Protein AF-A0A416DCA9-F1 (afdb_monomer_lite)

Radius of gyration: 29.22 Å; chains: 1; bounding box: 72×42×78 Å

Foldseek 3Di:
DDPVPFPDDDVVQLETEAEAEPPQDPDPVRVVVVVVVCVVSVVVVHQYAYEYEDCPDPDQWDDDPRYIYGHDDPVCPSVLVSVQVVCVNVVHDDDPDDCVVCVVVVVVVVVVVLLCQFQCNVPVVQQVQADPPDPDHSSVHGQLFQDWHWGQDPPPRDIDIDGSNCCRVVVDDDCPVVQNWFAPCFFCCNPPVVQQVQADPVQDPPDHSRGHGPPPPDDGPSPDDPVPDDPDPDPDDPDDDPDDDDDDDDDDDDDDDD

Sequence (258 aa):
MKIENMDIFLPEHKLVLEHDGYYYHSSLAARERAERKDRALREAGYQVLRICDSRELAEPVVLQKTKILYRLDEQDRHLDQMIASVFCYLDLQPLDFHHRRDQYAINQMYFHERKKRTLAVEYPAIALEWSTRNADKPDTVFGGSPRKVWWHCPKCQQEYQATIANRTKRRSNCPFCANLQAYEKNCLAVLRPEIAAEWHSALNPPLTPYDVVPGSEKKYTGSVRKDMFGKQPSVPAPIPEKADAPSVIRELGRDAAW

Secondary structure (DSSP, 8-state):
--GGG-SEEEGGGTEEEEEE-TTTTSSHHHHHHHHHHHHHHHHTT-EEEEEEEESS-SSSEEEETTEEEEE--TT-TTHHHHHHHHHHHTTPPPP---HHHHHHHHHHHHHHHHHTTBHHHH-HHHHTTB-TTSSS-GGGSBTT---EEEEE-TTT--EEEEEHHHHHTS-PPPTTTTTSS--TTTSHHHH-HHHHHT--TTTSTT--TTS--TT-S---TT---GGG-------PPPPPP-PPPP------------

pLDDT: mean 81.33, std 20.34, range [30.52, 98.44]

Structure (mmCIF, N/CA/C/O backbone):
data_AF-A0A416DCA9-F1
#
_entry.id   AF-A0A416DCA9-F1
#
loop_
_atom_site.group_PDB
_atom_site.id
_atom_site.type_symbol
_atom_site.label_atom_id
_atom_site.label_alt_id
_atom_site.label_comp_id
_atom_site.label_asym_id
_atom_site.label_entity_id
_atom_site.label_seq_id
_atom_site.pdbx_PDB_ins_code
_atom_site.Cartn_x
_atom_site.Cartn_y
_atom_site.Cartn_z
_atom_site.occupancy
_atom_site.B_iso_or_equiv
_atom_site.auth_seq_id
_atom_site.auth_comp_id
_atom_site.auth_asym_id
_atom_site.auth_atom_id
_atom_site.pdbx_PDB_model_num
ATOM 1 N N . MET A 1 1 ? -17.628 14.284 1.846 1.00 49.94 1 MET A N 1
ATOM 2 C CA . MET A 1 1 ? -16.569 13.642 2.657 1.00 49.94 1 MET A CA 1
ATOM 3 C C . MET A 1 1 ? -16.467 12.183 2.227 1.00 49.94 1 MET A C 1
ATOM 5 O O . MET A 1 1 ? -17.514 11.590 2.007 1.00 49.94 1 MET A O 1
ATOM 9 N N . LYS A 1 2 ? -15.273 11.612 2.022 1.00 51.34 2 LYS A N 1
ATOM 10 C CA . LYS A 1 2 ? -15.163 10.171 1.726 1.00 51.34 2 LYS A CA 1
ATOM 11 C C . LYS A 1 2 ? -15.262 9.387 3.038 1.00 51.34 2 LYS A C 1
ATOM 13 O O . LYS A 1 2 ? -14.570 9.741 3.987 1.00 51.34 2 LYS A O 1
ATOM 18 N N . ILE A 1 3 ? -16.095 8.345 3.068 1.00 57.28 3 ILE A N 1
ATOM 19 C CA . ILE A 1 3 ? -16.288 7.432 4.217 1.00 57.28 3 ILE A CA 1
ATOM 20 C C . ILE A 1 3 ? -14.963 6.747 4.617 1.00 57.28 3 ILE A C 1
ATOM 22 O O . ILE A 1 3 ? -14.765 6.387 5.768 1.00 57.28 3 ILE A O 1
ATOM 26 N N . GLU A 1 4 ? -14.013 6.661 3.682 1.00 53.03 4 GLU A N 1
ATOM 27 C CA . GLU A 1 4 ? -12.739 5.926 3.768 1.00 53.03 4 GLU A CA 1
ATOM 28 C C . GLU A 1 4 ? -11.764 6.358 4.885 1.00 53.03 4 GLU A C 1
ATOM 30 O O . GLU A 1 4 ? -10.742 5.702 5.055 1.00 53.03 4 GLU A O 1
ATOM 35 N N . ASN A 1 5 ? -12.043 7.433 5.631 1.00 66.75 5 ASN A N 1
ATOM 36 C CA . ASN A 1 5 ? -11.143 7.967 6.663 1.00 66.75 5 ASN A CA 1
ATOM 37 C C . ASN A 1 5 ? -11.721 7.919 8.089 1.00 66.75 5 ASN A C 1
ATOM 39 O O . ASN A 1 5 ? -11.167 8.593 8.952 1.00 66.75 5 ASN A O 1
ATOM 43 N N . MET A 1 6 ? -12.831 7.221 8.335 1.00 81.50 6 MET A N 1
ATOM 44 C CA . MET A 1 6 ? -13.398 7.014 9.678 1.00 81.50 6 MET A CA 1
ATOM 45 C C . MET A 1 6 ? -12.912 5.678 10.250 1.00 81.50 6 MET A C 1
ATOM 47 O O . MET A 1 6 ? -12.849 4.711 9.491 1.00 81.50 6 MET A O 1
ATOM 51 N N . ASP A 1 7 ? -12.624 5.601 11.553 1.00 86.44 7 ASP A N 1
ATOM 52 C CA . ASP A 1 7 ? -12.198 4.327 12.156 1.00 86.44 7 ASP A CA 1
ATOM 53 C C . ASP A 1 7 ? -13.366 3.340 12.236 1.00 86.44 7 ASP A C 1
ATOM 55 O O . ASP A 1 7 ? -13.266 2.215 11.747 1.00 86.44 7 ASP A O 1
ATOM 59 N N . ILE A 1 8 ? -14.503 3.774 12.789 1.00 89.75 8 ILE A N 1
ATOM 60 C CA . ILE A 1 8 ? -15.745 2.994 12.801 1.00 89.75 8 ILE A CA 1
ATOM 61 C C . ILE A 1 8 ? -16.911 3.914 12.442 1.00 89.75 8 ILE A C 1
ATOM 63 O O . ILE A 1 8 ? -17.126 4.949 13.074 1.00 89.75 8 ILE A O 1
ATOM 67 N N . PHE A 1 9 ? -17.690 3.523 11.432 1.00 91.31 9 PHE A N 1
ATOM 68 C CA . PHE A 1 9 ? -18.875 4.252 10.989 1.00 91.31 9 PHE A CA 1
ATOM 69 C C . PHE A 1 9 ? -20.138 3.429 11.225 1.00 91.31 9 PHE A C 1
ATOM 71 O O . PHE A 1 9 ? -20.279 2.338 10.676 1.00 91.31 9 PHE A O 1
ATOM 78 N N . LEU A 1 10 ? -21.062 3.980 12.010 1.00 89.06 10 LEU A N 1
ATOM 79 C CA . LEU A 1 10 ? -22.352 3.383 12.336 1.00 89.06 10 LEU A CA 1
ATOM 80 C C . LEU A 1 10 ? -23.470 4.245 11.719 1.00 89.06 10 LEU A C 1
ATOM 82 O O . LEU A 1 10 ? -23.972 5.169 12.371 1.00 89.06 10 LEU A O 1
ATOM 86 N N . PRO A 1 11 ? -23.847 3.997 10.448 1.00 88.25 11 PRO A N 1
ATOM 87 C CA . PRO A 1 11 ? -24.783 4.853 9.718 1.00 88.25 11 PRO A CA 1
ATOM 88 C C . PRO A 1 11 ? -26.170 4.914 10.364 1.00 88.25 11 PRO A C 1
ATOM 90 O O . PRO A 1 11 ? -26.770 5.987 10.401 1.00 88.25 11 PRO A O 1
ATOM 93 N N . GLU A 1 12 ? -26.651 3.797 10.913 1.00 88.25 12 GLU A N 1
ATOM 94 C CA . GLU A 1 12 ? -27.971 3.680 11.551 1.00 88.25 12 GLU A CA 1
ATOM 95 C C . GLU A 1 12 ? -28.106 4.578 12.788 1.00 88.25 12 GLU A C 1
ATOM 97 O O . GLU A 1 12 ? -29.170 5.135 13.046 1.00 88.25 12 GLU A O 1
ATOM 102 N N . HIS A 1 13 ? -26.996 4.812 13.491 1.00 86.69 13 HIS A N 1
ATOM 103 C CA . HIS A 1 13 ? -26.933 5.680 14.668 1.00 86.69 13 HIS A CA 1
ATOM 104 C C . HIS A 1 13 ? -26.464 7.104 14.341 1.00 86.69 13 HIS A C 1
ATOM 106 O O . HIS A 1 13 ? -26.301 7.922 15.246 1.00 86.69 13 HIS A O 1
ATOM 112 N N . LYS A 1 14 ? -26.203 7.412 13.059 1.00 90.75 14 LYS A N 1
ATOM 113 C CA . LYS A 1 14 ? -25.505 8.634 12.623 1.00 90.75 14 LYS A CA 1
ATOM 114 C C . LYS A 1 14 ? -24.254 8.908 13.468 1.00 90.75 14 LYS A C 1
ATOM 116 O O . LYS A 1 14 ? -23.997 10.051 13.843 1.00 90.75 14 LYS A O 1
ATOM 121 N N . LEU A 1 15 ? -23.474 7.871 13.759 1.00 91.12 15 LEU A N 1
ATOM 122 C CA . LEU A 1 15 ? -22.333 7.957 14.661 1.00 91.12 15 LEU A CA 1
ATOM 123 C C . LEU A 1 15 ? -21.035 7.551 13.968 1.00 91.12 15 LEU A C 1
ATOM 125 O O . LEU A 1 15 ? -20.979 6.579 13.214 1.00 91.12 15 LEU A O 1
ATOM 129 N N . VAL A 1 16 ? -19.975 8.283 14.292 1.00 91.69 16 VAL A N 1
ATOM 130 C CA . VAL A 1 16 ? -18.592 7.918 13.999 1.00 91.69 16 VAL A CA 1
ATOM 131 C C . VAL A 1 16 ? -17.848 7.706 15.311 1.00 91.69 16 VAL A C 1
ATOM 133 O O . VAL A 1 16 ? -17.874 8.590 16.171 1.00 91.69 16 VAL A O 1
ATOM 136 N N . LEU A 1 17 ? -17.174 6.563 15.452 1.00 91.88 17 LEU A N 1
ATOM 137 C CA . LEU A 1 17 ? -16.159 6.381 16.486 1.00 91.88 17 LEU A CA 1
ATOM 138 C C . LEU A 1 17 ? -14.774 6.604 15.888 1.00 91.88 17 LEU A C 1
ATOM 140 O O . LEU A 1 17 ? -14.445 6.053 14.838 1.00 91.88 17 LEU A O 1
ATOM 144 N N . GLU A 1 18 ? -13.978 7.406 16.580 1.00 89.44 18 GLU A N 1
ATOM 145 C CA . GLU A 1 18 ? -12.581 7.688 16.255 1.00 89.44 18 GLU A CA 1
ATOM 146 C C . GLU A 1 18 ? -11.712 7.203 17.411 1.00 89.44 18 GLU A C 1
ATOM 148 O O . GLU A 1 18 ? -11.999 7.513 18.568 1.00 89.44 18 GLU A O 1
ATOM 153 N N . HIS A 1 19 ? -10.660 6.452 17.113 1.00 87.56 19 HIS A N 1
ATOM 154 C CA . HIS A 1 19 ? -9.690 5.994 18.093 1.00 87.56 19 HIS A CA 1
ATOM 155 C C . HIS A 1 19 ? -8.438 6.880 18.037 1.00 87.56 19 HIS A C 1
ATOM 157 O O . HIS A 1 19 ? -7.554 6.710 17.195 1.00 87.56 19 HIS A O 1
ATOM 163 N N . ASP A 1 20 ? -8.324 7.798 18.993 1.00 79.62 20 ASP A N 1
ATOM 164 C CA . ASP A 1 20 ? -7.177 8.690 19.135 1.00 79.62 20 ASP A CA 1
ATOM 165 C C . ASP A 1 20 ? -6.148 8.080 20.088 1.00 79.62 20 ASP A C 1
ATOM 167 O O . ASP A 1 20 ? -6.316 8.107 21.308 1.00 79.62 20 ASP A O 1
ATOM 171 N N . GLY A 1 21 ? -5.058 7.543 19.542 1.00 67.31 21 GLY A N 1
ATOM 172 C CA . GLY A 1 21 ? -3.986 7.006 20.384 1.00 67.31 21 GLY A CA 1
ATOM 173 C C . GLY A 1 21 ? -3.204 8.089 21.148 1.00 67.31 21 GLY A C 1
ATOM 174 O O . GLY A 1 21 ? -3.129 9.225 20.685 1.00 67.31 21 GLY A O 1
ATOM 175 N N . TYR A 1 22 ? -2.524 7.726 22.240 1.00 53.41 22 TYR A N 1
ATOM 176 C CA . TYR A 1 22 ? -1.716 8.589 23.135 1.00 53.41 22 TYR A CA 1
ATOM 177 C C . TYR A 1 22 ? -0.818 9.599 22.406 1.00 53.41 22 TYR A C 1
ATOM 179 O O . TYR A 1 22 ? -0.575 10.714 22.860 1.00 53.41 22 TYR A O 1
ATOM 187 N N . TYR A 1 23 ? -0.283 9.183 21.257 1.00 51.69 23 TYR A N 1
ATOM 188 C CA . TYR A 1 23 ? 0.668 9.943 20.448 1.00 51.69 23 TYR A CA 1
ATOM 189 C C . TYR A 1 23 ? 0.011 10.931 19.472 1.00 51.69 23 TYR A C 1
ATOM 191 O O . TYR A 1 23 ? 0.713 11.652 18.752 1.00 51.69 23 TYR A O 1
ATOM 199 N N . TYR A 1 24 ? -1.319 10.981 19.405 1.00 53.44 24 TYR A N 1
ATOM 200 C CA . TYR A 1 24 ? -2.032 11.809 18.447 1.00 53.44 24 TYR A CA 1
ATOM 201 C C . TYR A 1 24 ? -2.202 13.237 18.967 1.00 53.44 24 TYR A C 1
ATOM 203 O O . TYR A 1 24 ? -2.705 13.477 20.057 1.00 53.44 24 TYR A O 1
ATOM 211 N N . HIS A 1 25 ? -1.793 14.188 18.118 1.00 57.06 25 HIS A N 1
ATOM 212 C CA . HIS A 1 25 ? -1.883 15.647 18.286 1.00 57.06 25 HIS A CA 1
ATOM 213 C C . HIS A 1 25 ? -0.720 16.377 18.968 1.00 57.06 25 HIS A C 1
ATOM 215 O O . HIS A 1 25 ? -0.894 17.502 19.435 1.00 57.06 25 HIS A O 1
ATOM 221 N N . SER A 1 26 ? 0.500 15.840 18.893 1.00 60.44 26 SER A N 1
ATOM 222 C CA . SER A 1 26 ? 1.699 16.594 19.299 1.00 60.44 26 SER A CA 1
ATOM 223 C C . SER A 1 26 ? 1.970 17.852 18.450 1.00 60.44 26 SER A C 1
ATOM 225 O O . SER A 1 26 ? 2.691 18.741 18.892 1.00 60.44 26 SER A O 1
ATOM 227 N N . SER A 1 27 ? 1.379 17.971 17.250 1.00 74.38 27 SER A N 1
ATOM 228 C CA . SER A 1 27 ? 1.542 19.132 16.360 1.00 74.38 27 SER A CA 1
ATOM 229 C C . SER A 1 27 ? 0.241 19.899 16.109 1.00 74.38 27 SER A C 1
ATOM 231 O O . SER A 1 27 ? -0.841 19.316 15.983 1.00 74.38 27 SER A O 1
ATOM 233 N N . LEU A 1 28 ? 0.366 21.221 15.944 1.00 75.12 28 LEU A N 1
ATOM 234 C CA . LEU A 1 28 ? -0.739 22.128 15.611 1.00 75.12 28 LEU A CA 1
ATOM 235 C C . LEU A 1 28 ? -1.482 21.681 14.337 1.00 75.12 28 LEU A C 1
ATOM 237 O O . LEU A 1 28 ? -2.702 21.550 14.337 1.00 75.12 28 LEU A O 1
ATOM 241 N N . ALA A 1 29 ? -0.745 21.310 13.286 1.00 79.81 29 ALA A N 1
ATOM 242 C CA . ALA A 1 29 ? -1.320 20.863 12.015 1.00 79.81 29 ALA A CA 1
ATOM 243 C C . ALA A 1 29 ? -2.116 19.544 12.116 1.00 79.81 29 ALA A C 1
ATOM 245 O O . ALA A 1 29 ? -2.999 19.277 11.294 1.00 79.81 29 ALA A O 1
ATOM 246 N N . ALA A 1 30 ? -1.794 18.676 13.082 1.00 73.81 30 ALA A N 1
ATOM 247 C CA . ALA A 1 30 ? -2.583 17.475 13.348 1.00 73.81 30 ALA A CA 1
ATOM 248 C C . ALA A 1 30 ? -3.892 17.822 14.073 1.00 73.81 30 ALA A C 1
ATOM 250 O O . ALA A 1 30 ? -4.931 17.257 13.734 1.00 73.81 30 ALA A O 1
ATOM 251 N N . ARG A 1 31 ? -3.850 18.769 15.023 1.00 72.00 31 ARG A N 1
ATOM 252 C CA . ARG A 1 31 ? -5.036 19.278 15.737 1.00 72.00 31 ARG A CA 1
ATOM 253 C C . ARG A 1 31 ? -6.017 19.945 14.780 1.00 72.00 31 ARG A C 1
ATOM 255 O O . ARG A 1 31 ? -7.175 19.551 14.724 1.00 72.00 31 ARG A O 1
ATOM 262 N N . GLU A 1 32 ? -5.529 20.844 13.930 1.00 80.38 32 GLU A N 1
ATOM 263 C CA . GLU A 1 32 ? -6.351 21.536 12.928 1.00 80.38 32 GLU A CA 1
ATOM 264 C C . GLU A 1 32 ? -7.010 20.575 11.927 1.00 80.38 32 GLU A C 1
ATOM 266 O O . GLU A 1 32 ? -8.118 20.820 11.444 1.00 80.38 32 GLU A O 1
ATOM 271 N N . ARG A 1 33 ? -6.341 19.469 11.570 1.00 79.25 33 ARG A N 1
ATOM 272 C CA . ARG A 1 33 ? -6.939 18.434 10.712 1.00 79.25 33 ARG A CA 1
ATOM 273 C C . ARG A 1 33 ? -8.057 17.677 11.421 1.00 79.25 33 ARG A C 1
ATOM 275 O O . ARG A 1 33 ? -9.099 17.475 10.801 1.00 79.25 33 ARG A O 1
ATOM 282 N N . ALA A 1 34 ? -7.859 17.283 12.678 1.00 76.50 34 ALA A N 1
ATOM 283 C CA . ALA A 1 34 ? -8.896 16.618 13.463 1.00 76.50 34 ALA A CA 1
ATOM 284 C C . ALA A 1 34 ? -10.105 17.530 13.697 1.00 76.50 34 ALA A C 1
ATOM 286 O O . ALA A 1 34 ? -11.233 17.109 13.469 1.00 76.50 34 ALA A O 1
ATOM 287 N N . GLU A 1 35 ? -9.886 18.805 14.024 1.00 79.62 35 GLU A N 1
ATOM 288 C CA . GLU A 1 35 ? -10.969 19.779 14.201 1.00 79.62 35 GLU A CA 1
ATOM 289 C C . GLU A 1 35 ? -11.765 20.015 12.913 1.00 79.62 35 GLU A C 1
ATOM 291 O O . GLU A 1 35 ? -12.996 20.076 12.943 1.00 79.62 35 GLU A O 1
ATOM 296 N N . ARG A 1 36 ? -11.088 20.116 11.759 1.00 84.25 36 ARG A N 1
ATOM 297 C CA . ARG A 1 36 ? -11.770 20.210 10.458 1.00 84.25 36 ARG A CA 1
ATOM 298 C C . ARG A 1 36 ? -12.583 18.958 10.145 1.00 84.25 36 ARG A C 1
ATOM 300 O O . ARG A 1 36 ? -13.684 19.080 9.614 1.00 84.25 36 ARG A O 1
ATOM 307 N N . LYS A 1 37 ? -12.058 17.775 10.475 1.00 83.38 37 LYS A N 1
ATOM 308 C CA . LYS A 1 37 ? -12.755 16.496 10.293 1.00 83.38 37 LYS A CA 1
ATOM 309 C C . LYS A 1 37 ? -14.003 16.421 11.179 1.00 83.38 37 LYS A C 1
ATOM 311 O O . LYS A 1 37 ? -15.083 16.157 10.661 1.00 83.38 37 LYS A O 1
ATOM 316 N N . ASP A 1 38 ? -13.882 16.752 12.463 1.00 82.69 38 ASP A N 1
ATOM 317 C CA . ASP A 1 38 ? -15.005 16.774 13.410 1.00 82.69 38 ASP A CA 1
ATOM 318 C C . ASP A 1 38 ? -16.090 17.757 12.988 1.00 82.69 38 ASP A C 1
ATOM 320 O O . ASP A 1 38 ? -17.279 17.454 13.072 1.00 82.69 38 ASP A O 1
ATOM 324 N N . ARG A 1 39 ? -15.690 18.939 12.512 1.00 85.75 39 ARG A N 1
ATOM 325 C CA . ARG A 1 39 ? -16.630 19.941 12.012 1.00 85.75 39 ARG A CA 1
ATOM 326 C C . ARG A 1 39 ? -17.406 19.422 10.806 1.00 85.75 39 ARG A C 1
ATOM 328 O O . ARG A 1 39 ? -18.629 19.464 10.829 1.00 85.75 39 ARG A O 1
ATOM 335 N N . ALA A 1 40 ? -16.710 18.875 9.810 1.00 87.88 40 ALA A N 1
ATOM 336 C CA . ALA A 1 40 ? -17.347 18.330 8.614 1.00 87.88 40 ALA A CA 1
ATOM 337 C C . ALA A 1 40 ? -18.310 17.173 8.939 1.00 87.88 40 ALA A C 1
ATOM 339 O O . ALA A 1 40 ? -19.365 17.056 8.320 1.00 87.88 40 ALA A O 1
ATOM 340 N N . LEU A 1 41 ? -17.970 16.338 9.926 1.00 88.31 41 LEU A N 1
ATOM 341 C CA . LEU A 1 41 ? -18.836 15.265 10.418 1.00 88.31 41 LEU A CA 1
ATOM 342 C C . LEU A 1 41 ? -20.115 15.808 11.059 1.00 88.31 41 LEU A C 1
ATOM 344 O O . LEU A 1 41 ? -21.211 15.371 10.711 1.00 88.31 41 LEU A O 1
ATOM 348 N N . ARG A 1 42 ? -19.982 16.797 11.947 1.00 87.75 42 ARG A N 1
ATOM 349 C CA . ARG A 1 42 ? -21.125 17.430 12.619 1.00 87.75 42 ARG A CA 1
ATOM 350 C C . ARG A 1 42 ? -22.021 18.188 11.643 1.00 87.75 42 ARG A C 1
ATOM 352 O O . ARG A 1 42 ? -23.237 18.074 11.737 1.00 87.75 42 ARG A O 1
ATOM 359 N N . GLU A 1 43 ? -21.440 18.910 10.685 1.00 90.50 43 GLU A N 1
ATOM 360 C CA . GLU A 1 43 ? -22.179 19.597 9.613 1.00 90.50 43 GLU A CA 1
ATOM 361 C C . GLU A 1 43 ? -22.946 18.612 8.721 1.00 90.50 43 GLU A C 1
ATOM 363 O O . GLU A 1 43 ? -24.046 18.915 8.266 1.00 90.50 43 GLU A O 1
ATOM 368 N N . ALA A 1 44 ? -22.412 17.404 8.525 1.00 89.44 44 ALA A N 1
ATOM 369 C CA . ALA A 1 44 ? -23.104 16.316 7.839 1.00 89.44 44 ALA A CA 1
ATOM 370 C C . ALA A 1 44 ? -24.138 15.581 8.723 1.00 89.44 44 ALA A C 1
ATOM 372 O O . ALA A 1 44 ? -24.753 14.614 8.273 1.00 89.44 44 ALA A O 1
ATOM 373 N N . GLY A 1 45 ? -24.360 16.039 9.960 1.00 91.12 45 GLY A N 1
ATOM 374 C CA . GLY A 1 45 ? -25.371 15.508 10.875 1.00 91.12 45 GLY A CA 1
ATOM 375 C C . GLY A 1 45 ? -24.934 14.281 11.676 1.00 91.12 45 GLY A C 1
ATOM 376 O O . GLY A 1 45 ? -25.797 13.593 12.223 1.00 91.12 45 GLY A O 1
ATOM 377 N N . TYR A 1 46 ? -23.629 13.997 11.743 1.00 91.44 46 TYR A N 1
ATOM 378 C CA . TYR A 1 46 ? -23.089 12.873 12.506 1.00 91.44 46 TYR A CA 1
ATOM 379 C C . TYR A 1 46 ? -22.632 13.287 13.908 1.00 91.44 46 TYR A C 1
ATOM 381 O O . TYR A 1 46 ? -22.020 14.340 14.113 1.00 91.44 46 TYR A O 1
ATOM 389 N N . GLN A 1 47 ? -22.878 12.408 14.874 1.00 90.19 47 GLN A N 1
ATOM 390 C CA . GLN A 1 47 ? -22.205 12.427 16.165 1.00 90.19 47 GLN A CA 1
ATOM 391 C C . GLN A 1 47 ? -20.790 11.860 16.013 1.00 90.19 47 GLN A C 1
ATOM 393 O O . GLN A 1 47 ? -20.544 10.987 15.180 1.00 90.19 47 GLN A O 1
ATOM 398 N N . VAL A 1 48 ? -19.858 12.361 16.824 1.00 89.50 48 VAL A N 1
ATOM 399 C CA . VAL A 1 48 ? -18.469 11.885 16.849 1.00 89.50 48 VAL A CA 1
ATOM 400 C C . VAL A 1 48 ? -18.106 11.546 18.285 1.00 89.50 48 VAL A C 1
ATOM 402 O O . VAL A 1 48 ? -18.082 12.442 19.135 1.00 89.50 48 VAL A O 1
ATOM 405 N N . LEU A 1 49 ? -17.832 10.269 18.541 1.00 90.94 49 LEU A N 1
ATOM 406 C CA . LEU A 1 49 ? -17.339 9.762 19.817 1.00 90.94 49 LEU A CA 1
ATOM 407 C C . LEU A 1 49 ? -15.853 9.437 19.679 1.00 90.94 49 LEU A C 1
ATOM 409 O O . LEU A 1 49 ? -15.470 8.608 18.858 1.00 90.94 49 LEU A O 1
ATOM 413 N N . ARG A 1 50 ? -15.010 10.094 20.476 1.00 90.00 50 ARG A N 1
ATOM 414 C CA . ARG A 1 50 ? -13.562 9.848 20.469 1.00 90.00 50 ARG A CA 1
ATOM 415 C C . ARG A 1 50 ? -13.175 8.907 21.604 1.00 90.00 50 ARG A C 1
ATOM 417 O O . ARG A 1 50 ? -13.465 9.196 22.760 1.00 90.00 50 ARG A O 1
ATOM 424 N N . ILE A 1 51 ? -12.519 7.803 21.285 1.00 92.31 51 ILE A N 1
ATOM 425 C CA . ILE A 1 51 ? -11.896 6.901 22.251 1.00 92.31 51 ILE A CA 1
ATOM 426 C C . ILE A 1 51 ? -10.444 7.347 22.367 1.00 92.31 51 ILE A C 1
ATOM 428 O O . ILE A 1 51 ? -9.694 7.239 21.402 1.00 92.31 51 ILE A O 1
ATOM 432 N N . CYS A 1 52 ? -10.067 7.899 23.516 1.00 89.62 52 CYS A N 1
ATOM 433 C CA . CYS A 1 52 ? -8.720 8.401 23.748 1.00 89.62 52 CYS A CA 1
ATOM 434 C C . CYS A 1 52 ? -8.041 7.559 24.819 1.00 89.62 52 CYS A C 1
ATOM 436 O O . CYS A 1 52 ? -8.582 7.377 25.912 1.00 89.62 52 CYS A O 1
ATOM 438 N N . ASP A 1 53 ? -6.839 7.088 24.528 1.00 88.62 53 ASP A N 1
ATOM 439 C CA . ASP A 1 53 ? -6.046 6.376 25.516 1.00 88.62 53 ASP A CA 1
ATOM 440 C C . ASP A 1 53 ? -5.152 7.340 26.331 1.00 88.62 53 ASP A C 1
ATOM 442 O O . ASP A 1 53 ? -4.790 8.436 25.890 1.00 88.62 53 ASP A O 1
ATOM 446 N N . SER A 1 54 ? -4.859 6.979 27.581 1.00 87.12 54 SER A N 1
ATOM 447 C CA . SER A 1 54 ? -3.949 7.726 28.454 1.00 87.12 54 SER A CA 1
ATOM 448 C C . SER A 1 54 ? -3.239 6.792 29.424 1.00 87.12 54 SER A C 1
ATOM 450 O O . SER A 1 54 ? -3.856 5.901 30.001 1.00 87.12 54 SER A O 1
ATOM 452 N N . ARG A 1 55 ? -1.942 7.016 29.658 1.00 87.62 55 ARG A N 1
ATOM 453 C CA . ARG A 1 55 ? -1.184 6.295 30.697 1.00 87.62 55 ARG A CA 1
ATOM 454 C C . ARG A 1 55 ? -1.355 6.893 32.095 1.00 87.62 55 ARG A C 1
ATOM 456 O O . ARG A 1 55 ? -1.019 6.246 33.079 1.00 87.62 55 ARG A O 1
ATOM 463 N N . GLU A 1 56 ? -1.872 8.116 32.183 1.00 87.56 56 GLU A N 1
ATOM 464 C CA . GLU A 1 56 ? -1.929 8.912 33.420 1.00 87.56 56 GLU A CA 1
ATOM 465 C C . GLU A 1 56 ? -3.323 8.917 34.065 1.00 87.56 56 GLU A C 1
ATOM 467 O O . GLU A 1 56 ? -3.549 9.580 35.077 1.00 87.56 56 GLU A O 1
ATOM 472 N N . LEU A 1 57 ? -4.286 8.200 33.482 1.00 89.75 57 LEU A N 1
ATOM 473 C CA . LEU A 1 57 ? -5.653 8.173 33.988 1.00 89.75 57 LEU A CA 1
ATOM 474 C C . LEU A 1 57 ? -5.710 7.444 35.344 1.00 89.75 57 LEU A C 1
ATOM 476 O O . LEU A 1 57 ? -5.198 6.333 35.484 1.00 89.75 57 LEU A O 1
ATOM 480 N N . ALA A 1 58 ? -6.333 8.060 36.350 1.00 90.88 58 ALA A N 1
ATOM 481 C CA . ALA A 1 58 ? -6.508 7.430 37.661 1.00 90.88 58 ALA A CA 1
ATOM 482 C C . ALA A 1 58 ? -7.522 6.276 37.591 1.00 90.88 58 ALA A C 1
ATOM 484 O O . ALA A 1 58 ? -7.232 5.150 38.005 1.00 90.88 58 ALA A O 1
ATOM 485 N N . GLU A 1 59 ? -8.683 6.557 36.999 1.00 93.38 59 GLU A N 1
ATOM 486 C CA . GLU A 1 59 ? -9.746 5.583 36.770 1.00 93.38 59 GLU A CA 1
ATOM 487 C C . GLU A 1 59 ? -9.465 4.723 35.527 1.00 93.38 59 GLU A C 1
ATOM 489 O O . GLU A 1 59 ? -8.832 5.199 34.583 1.00 93.38 59 GLU A O 1
ATOM 494 N N . PRO A 1 60 ? -9.953 3.469 35.470 1.00 92.94 60 PRO A N 1
ATOM 495 C CA . PRO A 1 60 ? -9.818 2.626 34.283 1.00 92.94 60 PRO A CA 1
ATOM 496 C C . PRO A 1 60 ? -10.435 3.247 33.027 1.00 92.94 60 PRO A C 1
ATOM 498 O O . PRO A 1 60 ? -9.848 3.166 31.949 1.00 92.94 60 PRO A O 1
ATOM 501 N N . VAL A 1 61 ? -11.615 3.861 33.169 1.00 95.06 61 VAL A N 1
ATOM 502 C CA . VAL A 1 61 ? -12.352 4.520 32.088 1.00 95.06 61 VAL A CA 1
ATOM 503 C C . VAL A 1 61 ? -13.085 5.742 32.642 1.00 95.06 61 VAL A C 1
ATOM 505 O O . VAL A 1 61 ? -13.707 5.667 33.699 1.00 95.06 61 VAL A O 1
ATOM 508 N N . VAL A 1 62 ? -13.044 6.860 31.918 1.00 94.00 62 VAL A N 1
ATOM 509 C CA . VAL A 1 62 ? -13.797 8.083 32.221 1.00 94.00 62 VAL A CA 1
ATOM 510 C C . VAL A 1 62 ? -14.653 8.456 31.016 1.00 94.00 62 VAL A C 1
ATOM 512 O O . VAL A 1 62 ? -14.139 8.749 29.933 1.00 94.00 62 VAL A O 1
ATOM 515 N N . LEU A 1 63 ? -15.970 8.480 31.218 1.00 92.75 63 LEU A N 1
ATOM 516 C CA . LEU A 1 63 ? -16.935 8.920 30.216 1.00 92.75 63 LEU A CA 1
ATOM 517 C C . LEU A 1 63 ? -17.077 10.444 30.235 1.00 92.75 63 LEU A C 1
ATOM 519 O O . LEU A 1 63 ? -17.367 11.059 31.260 1.00 92.75 63 LEU A O 1
ATOM 523 N N . GLN A 1 64 ? -16.919 11.055 29.069 1.00 89.69 64 GLN A N 1
ATOM 524 C CA . GLN A 1 64 ? -17.241 12.449 28.795 1.00 89.69 64 GLN A CA 1
ATOM 525 C C . GLN A 1 64 ? -18.250 12.502 27.647 1.00 89.69 64 GLN A C 1
ATOM 527 O O . GLN A 1 64 ? -18.332 11.593 26.826 1.00 89.69 64 GLN A O 1
ATOM 532 N N . LYS A 1 65 ? -18.988 13.611 27.531 1.00 87.25 65 LYS A N 1
ATOM 533 C CA . LYS A 1 65 ? -20.099 13.767 26.573 1.00 87.25 65 LYS A CA 1
ATOM 534 C C . LYS A 1 65 ? -19.803 13.259 25.151 1.00 87.25 65 LYS A C 1
ATOM 536 O O . LYS A 1 65 ? -20.667 12.653 24.529 1.00 87.25 65 LYS A O 1
ATOM 541 N N . THR A 1 66 ? -18.602 13.519 24.637 1.00 88.25 66 THR A N 1
ATOM 542 C CA . THR A 1 66 ? -18.166 13.095 23.293 1.00 88.25 66 THR A CA 1
ATOM 543 C C . THR A 1 66 ? -16.835 12.342 23.315 1.00 88.25 66 THR A C 1
ATOM 545 O O . THR A 1 66 ? -16.175 12.247 22.279 1.00 88.25 66 THR A O 1
ATOM 548 N N . LYS A 1 67 ? -16.383 11.883 24.490 1.00 91.06 67 LYS A N 1
ATOM 549 C CA . LYS A 1 67 ? -15.107 11.173 24.629 1.00 91.06 67 LYS A CA 1
ATOM 550 C C . LYS A 1 67 ? -15.201 10.032 25.631 1.00 91.06 67 LYS A C 1
ATOM 552 O O . LYS A 1 67 ? -15.798 10.194 26.687 1.00 91.06 67 LYS A O 1
ATOM 557 N N . ILE A 1 68 ? -14.529 8.932 25.338 1.00 93.31 68 ILE A N 1
ATOM 558 C CA . ILE A 1 68 ? -14.240 7.863 26.289 1.00 93.31 68 ILE A CA 1
ATOM 559 C C . ILE A 1 68 ? -12.736 7.887 26.511 1.00 93.31 68 ILE A C 1
ATOM 561 O O . ILE A 1 68 ? -11.976 7.614 25.587 1.00 93.31 68 ILE A O 1
ATOM 565 N N . LEU A 1 69 ? -12.307 8.260 27.713 1.00 92.69 69 LEU A N 1
ATOM 566 C CA . LEU A 1 69 ? -10.903 8.172 28.098 1.00 92.69 69 LEU A CA 1
ATOM 567 C C . LEU A 1 69 ? -10.680 6.815 28.751 1.00 92.69 69 LEU A C 1
ATOM 569 O O . LEU A 1 69 ? -11.443 6.472 29.651 1.00 92.69 69 LEU A O 1
ATOM 573 N N . TYR A 1 70 ? -9.659 6.063 28.356 1.00 93.19 70 TYR A N 1
ATOM 574 C CA . TYR A 1 70 ? -9.324 4.812 29.037 1.00 93.19 70 TYR A CA 1
ATOM 575 C C . TYR A 1 70 ? -7.843 4.718 29.375 1.00 93.19 70 TYR A C 1
ATOM 577 O O . TYR A 1 70 ? -6.984 5.279 28.690 1.00 93.19 70 TYR A O 1
ATOM 585 N N . ARG A 1 71 ? -7.554 4.015 30.470 1.00 92.62 71 ARG A N 1
ATOM 586 C CA . ARG A 1 71 ? -6.191 3.807 30.935 1.00 92.62 71 ARG A CA 1
ATOM 587 C C . ARG A 1 71 ? -5.505 2.743 30.092 1.00 92.62 71 ARG A C 1
ATOM 589 O O . ARG A 1 71 ? -5.871 1.574 30.163 1.00 92.62 71 ARG A O 1
ATOM 596 N N . LEU A 1 72 ? -4.478 3.133 29.350 1.00 90.56 72 LEU A N 1
ATOM 597 C CA . LEU A 1 72 ? -3.647 2.198 28.600 1.00 90.56 72 LEU A CA 1
ATOM 598 C C . LEU A 1 72 ? -2.520 1.661 29.478 1.00 90.56 72 LEU A C 1
ATOM 600 O O . LEU A 1 72 ? -1.795 2.427 30.116 1.00 90.56 72 LEU A O 1
ATOM 604 N N . ASP A 1 73 ? -2.335 0.346 29.450 1.00 89.56 73 ASP A N 1
ATOM 605 C CA . ASP A 1 73 ? -1.156 -0.320 29.988 1.00 89.56 73 ASP A CA 1
ATOM 606 C C . ASP A 1 73 ? -0.633 -1.377 29.016 1.00 89.56 73 ASP A C 1
ATOM 608 O O . ASP A 1 73 ? -1.295 -1.738 28.050 1.00 89.56 73 ASP A O 1
ATOM 612 N N . GLU A 1 74 ? 0.583 -1.859 29.261 1.00 88.19 74 GLU A N 1
ATOM 613 C CA . GLU A 1 74 ? 1.271 -2.817 28.385 1.00 88.19 74 GLU A CA 1
ATOM 614 C C . GLU A 1 74 ? 0.585 -4.189 28.298 1.00 88.19 74 GLU A C 1
ATOM 616 O O . GLU A 1 74 ? 0.991 -5.029 27.497 1.00 88.19 74 GLU A O 1
ATOM 621 N N . GLN A 1 75 ? -0.412 -4.449 29.143 1.00 90.06 75 GLN A N 1
ATOM 622 C CA . GLN A 1 75 ? -1.149 -5.704 29.172 1.00 90.06 75 GLN A CA 1
ATOM 623 C C . GLN A 1 75 ? -2.618 -5.527 28.756 1.00 90.06 75 GLN A C 1
ATOM 625 O O . GLN A 1 75 ? -3.394 -6.471 28.920 1.00 90.06 75 GLN A O 1
ATOM 630 N N . ASP A 1 76 ? -3.013 -4.352 28.257 1.00 90.56 76 ASP A N 1
ATOM 631 C CA . ASP A 1 76 ? -4.375 -4.022 27.826 1.00 90.56 76 ASP A CA 1
ATOM 632 C C . ASP A 1 76 ? -5.459 -4.357 28.873 1.00 90.56 76 ASP A C 1
ATOM 634 O O . ASP A 1 76 ? -6.596 -4.697 28.542 1.00 90.56 76 ASP A O 1
ATOM 638 N N . ARG A 1 77 ? -5.142 -4.271 30.176 1.00 92.62 77 ARG A N 1
ATOM 639 C CA . ARG A 1 77 ? -6.048 -4.749 31.251 1.00 92.62 77 ARG A CA 1
ATOM 640 C C . ARG A 1 77 ? -7.378 -4.002 31.331 1.00 92.62 77 ARG A C 1
ATOM 642 O O . ARG A 1 77 ? -8.293 -4.485 31.994 1.00 92.62 77 ARG A O 1
ATOM 649 N N . HIS A 1 78 ? -7.461 -2.828 30.711 1.00 93.50 78 HIS A N 1
ATOM 650 C CA . HIS A 1 78 ? -8.635 -1.957 30.730 1.00 93.50 78 HIS A CA 1
ATOM 651 C C . HIS A 1 78 ? -9.400 -1.919 29.400 1.00 93.50 78 HIS A C 1
ATOM 653 O O . HIS A 1 78 ? -10.381 -1.185 29.272 1.00 93.50 78 HIS A O 1
ATOM 659 N N . LEU A 1 79 ? -8.964 -2.708 28.412 1.00 92.19 79 LEU A N 1
ATOM 660 C CA . LEU A 1 79 ? -9.562 -2.742 27.080 1.00 92.19 79 LEU A CA 1
ATOM 661 C C . LEU A 1 79 ? -11.014 -3.241 27.118 1.00 92.19 79 LEU A C 1
ATOM 663 O O . LEU A 1 79 ? -11.883 -2.637 26.492 1.00 92.19 79 LEU A O 1
ATOM 667 N N . ASP A 1 80 ? -11.297 -4.282 27.903 1.00 93.88 80 ASP A N 1
ATOM 668 C CA . ASP A 1 80 ? -12.653 -4.832 28.028 1.00 93.88 80 ASP A CA 1
ATOM 669 C C . ASP A 1 80 ? -13.615 -3.814 28.662 1.00 93.88 80 ASP A C 1
ATOM 671 O O . ASP A 1 80 ? -14.727 -3.625 28.171 1.00 93.88 80 ASP A O 1
ATOM 675 N N . GLN A 1 81 ? -13.181 -3.087 29.703 1.00 93.88 81 GLN A N 1
ATOM 676 C CA . GLN A 1 81 ? -13.986 -2.027 30.323 1.00 93.88 81 GLN A CA 1
ATOM 677 C C . GLN A 1 81 ? -14.218 -0.855 29.365 1.00 93.88 81 GLN A C 1
ATOM 679 O O . GLN A 1 81 ? -15.305 -0.274 29.362 1.00 93.88 81 GLN A O 1
ATOM 684 N N . MET A 1 82 ? -13.221 -0.500 28.550 1.00 93.62 82 MET A N 1
ATOM 685 C CA . MET A 1 82 ? -13.375 0.535 27.528 1.00 93.62 82 MET A CA 1
ATOM 686 C C . MET A 1 82 ? -14.419 0.119 26.490 1.00 93.62 82 MET A C 1
ATOM 688 O O . MET A 1 82 ? -15.340 0.889 26.215 1.00 93.62 82 MET A O 1
ATOM 692 N N . ILE A 1 83 ? -14.334 -1.110 25.975 1.00 93.00 83 ILE A N 1
ATOM 693 C CA . ILE A 1 83 ? -15.294 -1.634 24.999 1.00 93.00 83 ILE A CA 1
ATOM 694 C C . ILE A 1 83 ? -16.694 -1.675 25.615 1.00 93.00 83 ILE A C 1
ATOM 696 O O . ILE A 1 83 ? -17.627 -1.140 25.025 1.00 93.00 83 ILE A O 1
ATOM 700 N N . ALA A 1 84 ? -16.850 -2.184 26.838 1.00 92.81 84 ALA A N 1
ATOM 701 C CA . ALA A 1 84 ? -18.132 -2.162 27.545 1.00 92.81 84 ALA A CA 1
ATOM 702 C C . ALA A 1 84 ? -18.695 -0.735 27.708 1.00 92.81 84 ALA A C 1
ATOM 704 O O . ALA A 1 84 ? -19.900 -0.517 27.578 1.00 92.81 84 ALA A O 1
ATOM 705 N N . SER A 1 85 ? -17.827 0.256 27.927 1.00 92.62 85 SER A N 1
ATOM 706 C CA . SER A 1 85 ? -18.219 1.666 28.029 1.00 92.62 85 SER A CA 1
ATOM 707 C C . SER A 1 85 ? -18.716 2.242 26.699 1.00 92.62 85 SER A C 1
ATOM 709 O O . SER A 1 85 ? -19.607 3.090 26.710 1.00 92.62 85 SER A O 1
ATOM 711 N N . VAL A 1 86 ? -18.204 1.762 25.558 1.00 91.62 86 VAL A N 1
ATOM 712 C CA . VAL A 1 86 ? -18.757 2.088 24.233 1.00 91.62 86 VAL A CA 1
ATOM 713 C C . VAL A 1 86 ? -20.180 1.549 24.112 1.00 91.62 86 VAL A C 1
ATOM 715 O O . VAL A 1 86 ? -21.078 2.304 23.763 1.00 91.62 86 VAL A O 1
ATOM 718 N N . PHE A 1 87 ? -20.419 0.280 24.451 1.00 91.50 87 PHE A N 1
ATOM 719 C CA . PHE A 1 87 ? -21.764 -0.309 24.387 1.00 91.50 87 PHE A CA 1
ATOM 720 C C . PHE A 1 87 ? -22.750 0.428 25.300 1.00 91.50 87 PHE A C 1
ATOM 722 O O . PHE A 1 87 ? -23.857 0.741 24.873 1.00 91.50 87 PHE A O 1
ATOM 729 N N . CYS A 1 88 ? -22.313 0.790 26.509 1.00 89.94 88 CYS A N 1
ATOM 730 C CA . CYS A 1 88 ? -23.092 1.604 27.441 1.00 89.94 88 CYS A CA 1
ATOM 731 C C . CYS A 1 88 ? -23.429 2.990 26.863 1.00 89.94 88 CYS A C 1
ATOM 733 O O . CYS A 1 88 ? -24.577 3.417 26.917 1.00 89.94 88 CYS A O 1
ATOM 735 N N . TYR A 1 89 ? -22.457 3.677 26.249 1.00 89.31 89 TYR A N 1
ATOM 736 C CA . TYR A 1 89 ? -22.692 4.972 25.599 1.00 89.31 89 TYR A CA 1
ATOM 737 C C . TYR A 1 89 ? -23.728 4.884 24.470 1.00 89.31 89 TYR A C 1
ATOM 739 O O . TYR A 1 89 ? -24.482 5.828 24.243 1.00 89.31 89 TYR A O 1
ATOM 747 N N . LEU A 1 90 ? -23.750 3.758 23.755 1.00 88.75 90 LEU A N 1
ATOM 748 C CA . LEU A 1 90 ? -24.652 3.511 22.631 1.00 88.75 90 LEU A CA 1
ATOM 749 C C . LEU A 1 90 ? -26.013 2.944 23.039 1.00 88.75 90 LEU A C 1
ATOM 751 O O . LEU A 1 90 ? -26.831 2.709 22.153 1.00 88.75 90 LEU A O 1
ATOM 755 N N . ASP A 1 91 ? -26.245 2.724 24.336 1.00 89.44 91 ASP A N 1
ATOM 756 C CA . ASP A 1 91 ? -27.430 2.030 24.854 1.00 89.44 91 ASP A CA 1
ATOM 757 C C . ASP A 1 91 ? -27.646 0.660 24.174 1.00 89.44 91 ASP A C 1
ATOM 759 O O . ASP A 1 91 ? -28.754 0.254 23.824 1.00 89.44 91 ASP A O 1
ATOM 763 N N . LEU A 1 92 ? -26.541 -0.051 23.925 1.00 85.88 92 LEU A N 1
ATOM 764 C CA . LEU A 1 92 ? -26.541 -1.377 23.313 1.00 85.88 92 LEU A CA 1
ATOM 765 C C . LEU A 1 92 ? -26.467 -2.466 24.379 1.00 85.88 92 LEU A C 1
ATOM 767 O O . LEU A 1 92 ? -25.865 -2.298 25.441 1.00 85.88 92 LEU A O 1
ATOM 771 N N . GLN A 1 93 ? -27.038 -3.627 24.057 1.00 86.88 93 GLN A N 1
ATOM 772 C CA . GLN A 1 93 ? -26.937 -4.801 24.917 1.00 86.88 93 GLN A CA 1
ATOM 773 C C . GLN A 1 93 ? -25.465 -5.193 25.125 1.00 86.88 93 GLN A C 1
ATOM 775 O O . GLN A 1 93 ? -24.721 -5.248 24.140 1.00 86.88 93 GLN A O 1
ATOM 780 N N . PRO A 1 94 ? -25.034 -5.487 26.368 1.00 81.62 94 PRO A N 1
ATOM 781 C CA . PRO A 1 94 ? -23.672 -5.928 26.632 1.00 81.62 94 PRO A CA 1
ATOM 782 C C . PRO A 1 94 ? -23.337 -7.185 25.826 1.00 81.62 94 PRO A C 1
ATOM 784 O O . PRO A 1 94 ? -24.073 -8.170 25.854 1.00 81.62 94 PRO A O 1
ATOM 787 N N . LEU A 1 95 ? -22.211 -7.152 25.120 1.00 82.81 95 LEU A N 1
ATOM 788 C CA . LEU A 1 95 ? -21.666 -8.316 24.433 1.00 82.81 95 LEU A CA 1
ATOM 789 C C . LEU A 1 95 ? -20.821 -9.136 25.420 1.00 82.81 95 LEU A C 1
ATOM 791 O O . LEU A 1 95 ? -19.985 -8.565 26.120 1.00 82.81 95 LEU A O 1
ATOM 795 N N . ASP A 1 96 ? -20.999 -10.462 25.460 1.00 88.25 96 ASP A N 1
ATOM 796 C CA . ASP A 1 96 ? -20.034 -11.351 26.128 1.00 88.25 96 ASP A CA 1
ATOM 797 C C . ASP A 1 96 ? -18.740 -11.359 25.312 1.00 88.25 96 ASP A C 1
ATOM 799 O O . ASP A 1 96 ? -18.617 -12.041 24.293 1.00 88.25 96 ASP A O 1
ATOM 803 N N . PHE A 1 97 ? -17.791 -10.544 25.753 1.00 87.50 97 PHE A N 1
ATOM 804 C CA . PHE A 1 97 ? -16.501 -10.361 25.121 1.00 87.50 97 PHE A CA 1
ATOM 805 C C . PHE A 1 97 ? -15.411 -10.301 26.186 1.00 87.50 97 PHE A C 1
ATOM 807 O O . PHE A 1 97 ? -15.549 -9.633 27.211 1.00 87.50 97 PHE A O 1
ATOM 814 N N . HIS A 1 98 ? -14.300 -10.970 25.902 1.00 93.50 98 HIS A N 1
ATOM 815 C CA . HIS A 1 98 ? -13.083 -10.888 26.688 1.00 93.50 98 HIS A CA 1
ATOM 816 C C . HIS A 1 98 ? -11.884 -10.925 25.737 1.00 93.50 98 HIS A C 1
ATOM 818 O O . HIS A 1 98 ? -11.513 -11.991 25.239 1.00 93.50 98 HIS A O 1
ATOM 824 N N . HIS A 1 99 ? -11.204 -9.788 25.541 1.00 91.44 99 HIS A N 1
ATOM 825 C CA . HIS A 1 99 ? -10.196 -9.628 24.481 1.00 91.44 99 HIS A CA 1
ATOM 826 C C . HIS A 1 99 ? -9.114 -10.716 24.480 1.00 91.44 99 HIS A C 1
ATOM 828 O O . HIS A 1 99 ? -8.722 -11.177 23.414 1.00 91.44 99 HIS A O 1
ATOM 834 N N . ARG A 1 100 ? -8.644 -11.161 25.658 1.00 92.38 100 ARG A N 1
ATOM 835 C CA . ARG A 1 100 ? -7.640 -12.240 25.763 1.00 92.38 100 ARG A CA 1
ATOM 836 C C . ARG A 1 100 ? -8.181 -13.625 25.424 1.00 92.38 100 ARG A C 1
ATOM 838 O O . ARG A 1 100 ? -7.518 -14.356 24.696 1.00 92.38 100 ARG A O 1
ATOM 845 N N . ARG A 1 101 ? -9.360 -13.990 25.946 1.00 94.69 101 ARG A N 1
ATOM 846 C CA . ARG A 1 101 ? -10.03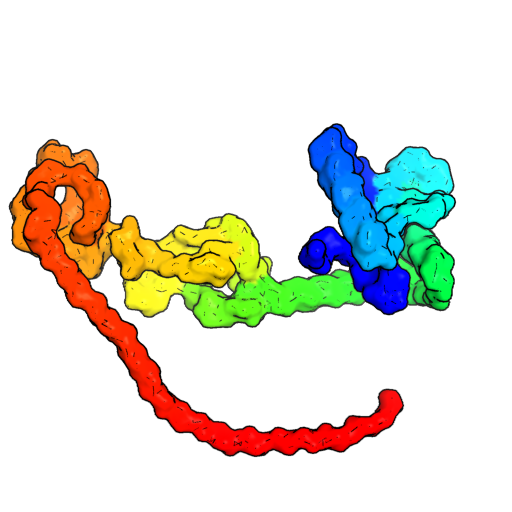0 -15.268 25.642 1.00 94.69 101 ARG A CA 1
ATOM 847 C C . ARG A 1 101 ? -10.316 -15.362 24.145 1.00 94.69 101 ARG A C 1
ATOM 849 O O . ARG A 1 101 ? -10.054 -16.386 23.523 1.00 94.69 101 ARG A O 1
ATOM 856 N N . ASP A 1 102 ? -10.783 -14.256 23.575 1.00 93.69 102 ASP A N 1
ATOM 857 C CA . ASP A 1 102 ? -11.297 -14.195 22.210 1.00 93.69 102 ASP A CA 1
ATOM 858 C C . ASP A 1 102 ? -10.206 -13.812 21.188 1.00 93.69 102 ASP A C 1
ATOM 860 O O . ASP A 1 102 ? -10.446 -13.810 19.978 1.00 93.69 102 ASP A O 1
ATOM 864 N N . GLN A 1 103 ? -8.976 -13.546 21.652 1.00 92.56 103 GLN A N 1
ATOM 865 C CA . GLN A 1 103 ? -7.863 -13.026 20.850 1.00 92.56 103 GLN A CA 1
ATOM 866 C C . GLN A 1 103 ? -7.595 -13.859 19.597 1.00 92.56 103 GLN A C 1
ATOM 868 O O . GLN A 1 103 ? -7.346 -13.310 18.524 1.00 92.56 103 GLN A O 1
ATOM 873 N N . TYR A 1 104 ? -7.646 -15.188 19.710 1.00 92.81 104 TYR A N 1
ATOM 874 C CA . TYR A 1 104 ? -7.418 -16.070 18.568 1.00 92.81 104 TYR A CA 1
ATOM 875 C C . TYR A 1 104 ? -8.473 -15.861 17.478 1.00 92.81 104 TYR A C 1
ATOM 877 O O . TYR A 1 104 ? -8.117 -15.674 16.316 1.00 92.81 104 TYR A O 1
ATOM 885 N N . ALA A 1 105 ? -9.757 -15.844 17.844 1.00 92.62 105 ALA A N 1
ATOM 886 C CA . ALA A 1 105 ? -10.851 -15.653 16.898 1.00 92.62 105 ALA A CA 1
ATOM 887 C C . ALA A 1 105 ? -10.796 -14.259 16.252 1.00 92.62 105 ALA A C 1
ATOM 889 O O . ALA A 1 105 ? -10.911 -14.142 15.031 1.00 92.62 105 ALA A O 1
ATOM 890 N N . ILE A 1 106 ? -10.521 -13.222 17.051 1.00 89.75 106 ILE A N 1
ATOM 891 C CA . ILE A 1 106 ? -10.345 -11.840 16.580 1.00 89.75 106 ILE A CA 1
ATOM 892 C C . ILE A 1 106 ? -9.198 -11.761 15.569 1.00 89.75 106 ILE A C 1
ATOM 894 O O . ILE A 1 106 ? -9.365 -11.226 14.472 1.00 89.75 106 ILE A O 1
ATOM 898 N N . ASN A 1 107 ? -8.046 -12.347 15.902 1.00 90.19 107 ASN A N 1
ATOM 899 C CA . ASN A 1 107 ? -6.887 -12.371 15.019 1.00 90.19 107 ASN A CA 1
ATOM 900 C C . ASN A 1 107 ? -7.177 -13.149 13.733 1.00 90.19 107 ASN A C 1
ATOM 902 O O . ASN A 1 107 ? -6.828 -12.678 12.653 1.00 90.19 107 ASN A O 1
ATOM 906 N N . GLN A 1 108 ? -7.839 -14.307 13.813 1.00 90.00 108 GLN A N 1
ATOM 907 C CA . GLN A 1 108 ? -8.218 -15.082 12.628 1.00 90.00 108 GLN A CA 1
ATOM 908 C C . GLN A 1 108 ? -9.137 -14.287 11.703 1.00 90.00 108 GLN A C 1
ATOM 910 O O . GLN A 1 108 ? -8.871 -14.215 10.503 1.00 90.00 108 GLN A O 1
ATOM 915 N N . MET A 1 109 ? -10.164 -13.636 12.253 1.00 89.56 109 MET A N 1
ATOM 916 C CA . MET A 1 109 ? -11.051 -12.759 11.492 1.00 89.56 109 MET A CA 1
ATOM 917 C C . MET A 1 109 ? -10.264 -11.620 10.833 1.00 89.56 109 MET A C 1
ATOM 919 O O . MET A 1 109 ? -10.364 -11.415 9.624 1.00 89.56 109 MET A O 1
ATOM 923 N N . TYR A 1 110 ? -9.417 -10.924 11.594 1.00 85.56 110 TYR A N 1
ATOM 924 C CA . TYR A 1 110 ? -8.588 -9.833 11.083 1.00 85.56 110 TYR A CA 1
ATOM 925 C C . TYR A 1 110 ? -7.650 -10.285 9.953 1.00 85.56 110 TYR A C 1
ATOM 927 O O . TYR A 1 110 ? -7.572 -9.644 8.901 1.00 85.56 110 TYR A O 1
ATOM 935 N N . PHE A 1 111 ? -6.947 -11.407 10.130 1.00 85.12 111 PHE A N 1
ATOM 936 C CA . PHE A 1 111 ? -6.069 -11.957 9.100 1.00 85.12 111 PHE A CA 1
ATOM 937 C C . PHE A 1 111 ? -6.852 -12.424 7.871 1.00 85.12 111 PHE A C 1
ATOM 939 O O . PHE A 1 111 ? -6.396 -12.202 6.747 1.00 85.12 111 PHE A O 1
ATOM 946 N N . HIS A 1 112 ? -8.026 -13.030 8.058 1.00 84.00 112 HIS A N 1
ATOM 947 C CA . HIS A 1 112 ? -8.903 -13.449 6.970 1.00 84.00 112 HIS A CA 1
ATOM 948 C C . HIS A 1 112 ? -9.383 -12.251 6.138 1.00 8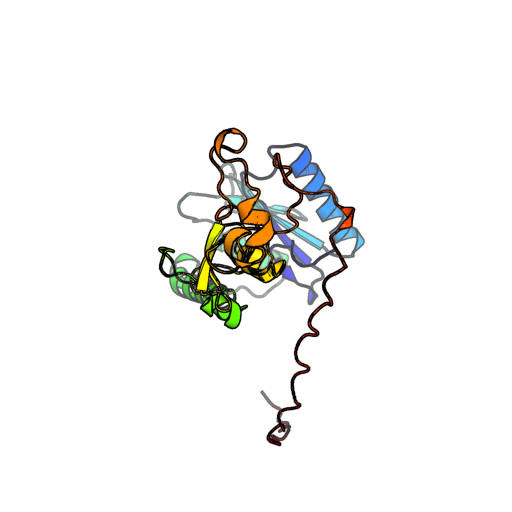4.00 112 HIS A C 1
ATOM 950 O O . HIS A 1 112 ? -9.207 -12.244 4.918 1.00 84.00 112 HIS A O 1
ATOM 956 N N . GLU A 1 113 ? -9.888 -11.196 6.782 1.00 84.31 113 GLU A N 1
ATOM 957 C CA . GLU A 1 113 ? -10.310 -9.965 6.101 1.00 84.31 113 GLU A CA 1
ATOM 958 C C . GLU A 1 113 ? -9.149 -9.279 5.370 1.00 84.31 113 GLU A C 1
ATOM 960 O O . GLU A 1 113 ? -9.298 -8.793 4.247 1.00 84.31 113 GLU A O 1
ATOM 965 N N . ARG A 1 114 ? -7.939 -9.304 5.941 1.00 83.00 114 ARG A N 1
ATOM 966 C CA . ARG A 1 114 ? -6.749 -8.790 5.247 1.00 83.00 114 ARG A CA 1
ATOM 967 C C . ARG A 1 114 ? -6.386 -9.612 4.022 1.00 83.00 114 ARG A C 1
ATOM 969 O O . ARG A 1 114 ? -6.034 -9.020 3.003 1.00 83.00 114 ARG A O 1
ATOM 976 N N . LYS A 1 115 ? -6.492 -10.943 4.084 1.00 85.62 115 LYS A N 1
ATOM 977 C CA . LYS A 1 115 ? -6.218 -11.817 2.931 1.00 85.62 115 LYS A CA 1
ATOM 978 C C . LYS A 1 115 ? -7.123 -11.495 1.740 1.00 85.62 115 LYS A C 1
ATOM 980 O O . LYS A 1 115 ? -6.633 -11.494 0.610 1.00 85.62 115 LYS A O 1
ATOM 985 N N . LYS A 1 116 ? -8.385 -11.115 1.985 1.00 87.50 116 LYS A N 1
ATOM 986 C CA . LYS A 1 116 ? -9.334 -10.685 0.937 1.00 87.50 116 LYS A CA 1
ATOM 987 C C . LYS A 1 116 ? -8.892 -9.433 0.166 1.00 87.50 116 LYS A C 1
ATOM 989 O O . LYS A 1 116 ? -9.388 -9.195 -0.927 1.00 87.50 116 LYS A O 1
ATOM 994 N N . ARG A 1 117 ? -7.964 -8.637 0.708 1.00 88.00 117 ARG A N 1
ATOM 995 C CA . ARG A 1 117 ? -7.516 -7.355 0.124 1.00 88.00 117 ARG A CA 1
ATOM 996 C C . ARG A 1 117 ? -6.113 -7.408 -0.482 1.00 88.00 117 ARG A C 1
ATOM 998 O O . ARG A 1 117 ? -5.522 -6.380 -0.817 1.00 88.00 117 ARG A O 1
ATOM 1005 N N . THR A 1 118 ? -5.536 -8.601 -0.570 1.00 95.00 118 THR A N 1
ATOM 1006 C CA . THR A 1 118 ? -4.177 -8.797 -1.086 1.00 95.00 118 THR A CA 1
ATOM 1007 C C . THR A 1 118 ? -4.110 -8.537 -2.591 1.00 95.00 118 THR A C 1
ATOM 1009 O O . THR A 1 118 ? -5.123 -8.560 -3.288 1.00 95.00 118 THR A O 1
ATOM 1012 N N . LEU A 1 119 ? -2.909 -8.288 -3.117 1.00 96.06 119 LEU A N 1
ATOM 1013 C CA . LEU A 1 119 ? -2.676 -8.078 -4.546 1.00 96.06 119 LEU A CA 1
ATOM 1014 C C . LEU A 1 119 ? -3.153 -9.285 -5.362 1.00 96.06 119 LEU A C 1
ATOM 1016 O O . LEU A 1 119 ? -3.777 -9.088 -6.401 1.00 96.06 119 LEU A O 1
ATOM 1020 N N . ALA A 1 120 ? -2.900 -10.504 -4.874 1.00 96.12 120 ALA A N 1
ATOM 1021 C CA . ALA A 1 120 ? -3.356 -11.738 -5.511 1.00 96.12 120 ALA A CA 1
ATOM 1022 C C . ALA A 1 120 ? -4.884 -11.819 -5.647 1.00 96.12 120 ALA A C 1
ATOM 1024 O O . ALA A 1 120 ? -5.372 -12.319 -6.657 1.00 96.12 120 ALA A O 1
ATOM 1025 N N . VAL A 1 121 ? -5.630 -11.307 -4.662 1.00 95.12 121 VAL A N 1
ATOM 1026 C CA . VAL A 1 121 ? -7.099 -11.350 -4.663 1.00 95.12 121 VAL A CA 1
ATOM 1027 C C . VAL A 1 121 ? -7.700 -10.176 -5.436 1.00 95.12 121 VAL A C 1
ATOM 1029 O O . VAL A 1 121 ? -8.551 -10.384 -6.295 1.00 95.12 121 VAL A O 1
ATOM 1032 N N . GLU A 1 122 ? -7.259 -8.943 -5.177 1.00 95.25 122 GLU A N 1
ATOM 1033 C CA . GLU A 1 122 ? -7.846 -7.756 -5.816 1.00 95.25 122 GLU A CA 1
ATOM 1034 C C . GLU A 1 122 ? -7.406 -7.581 -7.283 1.00 95.25 122 GLU A C 1
ATOM 1036 O O . GLU A 1 122 ? -8.140 -6.993 -8.079 1.00 95.25 122 GLU A O 1
ATOM 1041 N N . TYR A 1 123 ? -6.209 -8.055 -7.656 1.00 96.25 123 TYR A N 1
ATOM 1042 C CA . TYR A 1 123 ? -5.639 -7.878 -8.999 1.00 96.25 123 TYR A CA 1
ATOM 1043 C C . TYR A 1 123 ? -4.975 -9.168 -9.515 1.00 96.25 123 TYR A C 1
ATOM 1045 O O . TYR A 1 123 ? -3.773 -9.161 -9.800 1.00 96.25 123 TYR A O 1
ATOM 1053 N N . PRO A 1 124 ? -5.728 -10.267 -9.707 1.00 96.31 124 PRO A N 1
ATOM 1054 C CA . PRO A 1 124 ? -5.160 -11.576 -10.041 1.00 96.31 124 PRO A CA 1
ATOM 1055 C C . PRO A 1 124 ? -4.314 -11.556 -11.322 1.00 96.31 124 PRO A C 1
ATOM 1057 O O . PRO A 1 124 ? -3.218 -12.105 -11.347 1.00 96.31 124 PRO A O 1
ATOM 1060 N N . ALA A 1 125 ? -4.751 -10.838 -12.362 1.00 95.56 125 ALA A N 1
ATOM 1061 C CA . ALA A 1 125 ? -3.982 -10.710 -13.602 1.00 95.56 125 ALA A CA 1
ATOM 1062 C C . ALA A 1 125 ? -2.645 -9.968 -13.410 1.00 95.56 125 ALA A C 1
ATOM 1064 O O . ALA A 1 125 ? -1.653 -10.317 -14.037 1.00 95.56 125 ALA A O 1
ATOM 1065 N N . ILE A 1 126 ? -2.601 -8.964 -12.527 1.00 96.56 126 ILE A N 1
ATOM 1066 C CA . ILE A 1 126 ? -1.364 -8.232 -12.211 1.00 96.56 126 ILE A CA 1
ATOM 1067 C C . ILE A 1 126 ? -0.464 -9.076 -11.305 1.00 96.56 126 ILE A C 1
ATOM 1069 O O . ILE A 1 126 ? 0.754 -9.012 -11.427 1.00 96.56 126 ILE A O 1
ATOM 1073 N N . ALA A 1 127 ? -1.037 -9.887 -10.415 1.00 97.06 127 ALA A N 1
ATOM 1074 C CA . ALA A 1 127 ? -0.277 -10.791 -9.559 1.00 97.06 127 ALA A CA 1
ATOM 1075 C C . ALA A 1 127 ? 0.523 -11.836 -10.358 1.00 97.06 127 ALA A C 1
ATOM 1077 O O . ALA A 1 127 ? 1.590 -12.241 -9.907 1.00 97.06 127 ALA A O 1
ATOM 1078 N N . LEU A 1 128 ? 0.069 -12.211 -11.560 1.00 96.81 128 LEU A N 1
ATOM 1079 C CA . LEU A 1 128 ? 0.831 -13.067 -12.483 1.00 96.81 128 LEU A CA 1
ATOM 1080 C C . LEU A 1 128 ? 2.108 -12.400 -13.020 1.00 96.81 128 LEU A C 1
ATOM 1082 O O . LEU A 1 128 ? 3.015 -13.087 -13.475 1.00 96.81 128 LEU A O 1
ATOM 1086 N N . GLU A 1 129 ? 2.201 -11.072 -12.956 1.00 97.50 129 GLU A N 1
ATOM 1087 C CA . GLU A 1 129 ? 3.398 -10.317 -13.341 1.00 97.50 129 GLU A CA 1
ATOM 1088 C C . GLU A 1 129 ? 4.409 -10.197 -12.191 1.00 97.50 129 GLU A C 1
ATOM 1090 O O . GLU A 1 129 ? 5.413 -9.498 -12.314 1.00 97.50 129 GLU A O 1
ATOM 1095 N N . TRP A 1 130 ? 4.150 -10.817 -11.038 1.00 97.81 130 TRP A N 1
ATOM 1096 C CA . TRP A 1 130 ? 5.052 -10.758 -9.893 1.00 97.81 130 TRP A CA 1
ATOM 1097 C C . TRP A 1 130 ? 6.354 -11.514 -10.184 1.00 97.81 130 TRP A C 1
ATOM 1099 O O . TRP A 1 130 ? 6.334 -12.699 -10.505 1.00 97.81 130 TRP A O 1
ATOM 1109 N N . SER A 1 131 ? 7.498 -10.840 -10.051 1.00 97.81 131 SER A N 1
ATOM 1110 C CA . SER A 1 131 ? 8.804 -11.479 -10.254 1.00 97.81 131 SER A CA 1
ATOM 1111 C C . SER A 1 131 ? 9.181 -12.379 -9.074 1.00 97.81 131 SER A C 1
ATOM 1113 O O . SER A 1 131 ? 8.928 -12.050 -7.909 1.00 97.81 131 SER A O 1
ATOM 1115 N N . THR A 1 132 ? 9.876 -13.476 -9.375 1.00 96.62 132 THR A N 1
ATOM 1116 C CA . THR A 1 132 ? 10.485 -14.395 -8.399 1.00 96.62 132 THR A CA 1
ATOM 1117 C C . THR A 1 132 ? 11.644 -13.771 -7.619 1.00 96.62 132 THR A C 1
ATOM 1119 O O . THR A 1 132 ? 12.084 -14.336 -6.623 1.00 96.62 132 THR A O 1
ATOM 1122 N N . ARG A 1 133 ? 12.127 -12.586 -8.020 1.00 97.75 133 ARG A N 1
ATOM 1123 C CA . ARG A 1 133 ? 13.161 -11.830 -7.291 1.00 97.75 133 ARG A CA 1
ATOM 1124 C C . ARG A 1 133 ? 12.653 -11.165 -6.020 1.00 97.75 133 ARG A C 1
ATOM 1126 O O . ARG A 1 133 ? 13.452 -10.662 -5.232 1.00 97.75 133 ARG A O 1
ATOM 1133 N N . ASN A 1 134 ? 11.340 -11.097 -5.837 1.00 97.44 134 ASN A N 1
ATOM 1134 C CA . ASN A 1 134 ? 10.760 -10.606 -4.599 1.00 97.44 134 ASN A CA 1
ATOM 1135 C C . ASN A 1 134 ? 10.775 -11.726 -3.550 1.00 97.44 134 ASN A C 1
ATOM 1137 O O . ASN A 1 134 ? 10.390 -12.851 -3.851 1.00 97.44 134 ASN A O 1
ATOM 1141 N N . ALA A 1 135 ? 11.171 -11.405 -2.316 1.00 95.44 135 ALA A N 1
ATOM 1142 C CA . ALA A 1 135 ? 11.164 -12.366 -1.209 1.00 95.44 135 ALA A CA 1
ATOM 1143 C C . ALA A 1 135 ? 9.741 -12.804 -0.817 1.00 95.44 135 ALA A C 1
ATOM 1145 O O . ALA A 1 135 ? 9.517 -13.946 -0.419 1.00 95.44 135 ALA A O 1
ATOM 1146 N N . ASP A 1 136 ? 8.776 -11.895 -0.956 1.00 94.44 136 ASP A N 1
ATOM 1147 C CA . ASP A 1 136 ? 7.392 -12.124 -0.558 1.00 94.44 136 ASP A CA 1
ATOM 1148 C C . ASP A 1 136 ? 6.517 -12.473 -1.764 1.00 94.44 136 ASP A C 1
ATOM 1150 O O . ASP A 1 136 ? 6.874 -12.244 -2.924 1.00 94.44 136 ASP A O 1
ATOM 1154 N N . LYS A 1 137 ? 5.312 -12.961 -1.473 1.00 95.44 137 LYS A N 1
ATOM 1155 C CA . LYS A 1 137 ? 4.323 -13.385 -2.460 1.00 95.44 137 LYS A CA 1
ATOM 1156 C C . LYS A 1 137 ? 3.233 -12.321 -2.670 1.00 95.44 137 LYS A C 1
ATOM 1158 O O . LYS A 1 137 ? 2.984 -11.493 -1.792 1.00 95.44 137 LYS A O 1
ATOM 1163 N N . PRO A 1 138 ? 2.535 -12.326 -3.818 1.00 95.88 138 PRO A N 1
ATOM 1164 C CA . PRO A 1 138 ? 1.455 -11.374 -4.076 1.00 95.88 138 PRO A CA 1
ATOM 1165 C C . PRO A 1 138 ? 0.248 -11.526 -3.124 1.00 95.88 138 PRO A C 1
ATOM 1167 O O . PRO A 1 138 ? -0.542 -10.594 -2.986 1.00 95.88 138 PRO A O 1
ATOM 1170 N N . ASP A 1 139 ? 0.093 -12.659 -2.435 1.00 94.94 139 ASP A N 1
ATOM 1171 C CA . ASP A 1 139 ? -0.953 -12.906 -1.428 1.00 94.94 139 ASP A CA 1
ATOM 1172 C C . ASP A 1 139 ? -0.591 -12.389 -0.023 1.00 94.94 139 ASP A C 1
ATOM 1174 O O . ASP A 1 139 ? -1.382 -12.523 0.909 1.00 94.94 139 ASP A O 1
ATOM 1178 N N . THR A 1 140 ? 0.577 -11.765 0.152 1.00 92.81 140 THR A N 1
ATOM 1179 C CA . THR A 1 140 ? 0.994 -11.167 1.432 1.00 92.81 140 THR A CA 1
ATOM 1180 C C . THR A 1 140 ? 1.101 -9.643 1.382 1.00 92.81 140 THR A C 1
ATOM 1182 O O . THR A 1 140 ? 1.416 -9.003 2.385 1.00 92.81 140 THR A O 1
ATOM 1185 N N . VAL A 1 141 ? 0.811 -9.033 0.230 1.00 94.69 141 VAL A N 1
ATOM 1186 C CA . VAL A 1 141 ? 0.961 -7.590 -0.010 1.00 94.69 141 VAL A CA 1
ATOM 1187 C C . VAL A 1 141 ? -0.349 -6.969 -0.475 1.00 94.69 141 VAL A C 1
ATOM 1189 O O . VAL A 1 141 ? -1.162 -7.632 -1.106 1.00 94.69 141 VAL A O 1
ATOM 1192 N N . PHE A 1 142 ? -0.552 -5.676 -0.218 1.00 94.44 142 PHE A N 1
ATOM 1193 C CA . PHE A 1 142 ? -1.738 -4.948 -0.684 1.00 94.44 142 PHE A CA 1
ATOM 1194 C C . PHE A 1 142 ? -1.497 -4.230 -2.009 1.00 94.44 142 PHE A C 1
ATOM 1196 O O . PHE A 1 142 ? -0.440 -3.627 -2.214 1.00 94.44 142 PHE A O 1
ATOM 1203 N N . GLY A 1 143 ? -2.523 -4.186 -2.865 1.00 92.31 143 GLY A N 1
ATOM 1204 C CA . GLY A 1 143 ? -2.452 -3.513 -4.164 1.00 92.31 143 GLY A CA 1
ATOM 1205 C C . GLY A 1 143 ? -2.128 -2.015 -4.079 1.00 92.31 143 GLY A C 1
ATOM 1206 O O . GLY A 1 143 ? -1.491 -1.478 -4.975 1.00 92.31 143 GLY A O 1
ATOM 1207 N N . GLY A 1 144 ? -2.505 -1.330 -2.995 1.00 91.69 144 GLY A N 1
ATOM 1208 C CA . GLY A 1 144 ? -2.221 0.098 -2.786 1.00 91.69 144 GLY A CA 1
ATOM 1209 C C . GLY A 1 144 ? -0.837 0.420 -2.211 1.00 91.69 144 GLY A C 1
ATOM 1210 O O . GLY A 1 144 ? -0.569 1.580 -1.908 1.00 91.69 144 GLY A O 1
ATOM 1211 N N . SER A 1 145 ? 0.033 -0.573 -2.017 1.00 94.44 145 SER A N 1
ATOM 1212 C CA . SER A 1 145 ? 1.312 -0.366 -1.335 1.00 94.44 145 SER A CA 1
ATOM 1213 C C . SER A 1 145 ? 2.273 0.530 -2.142 1.00 94.44 145 SER A C 1
ATOM 1215 O O . SER A 1 145 ? 2.475 0.300 -3.340 1.00 94.44 145 SER A O 1
ATOM 1217 N N . PRO A 1 146 ? 2.934 1.521 -1.509 1.00 95.94 146 PRO A N 1
ATOM 1218 C CA . PRO A 1 146 ? 3.952 2.343 -2.162 1.00 95.94 146 PRO A CA 1
ATOM 1219 C C . PRO A 1 146 ? 5.289 1.606 -2.332 1.00 95.94 146 PRO A C 1
ATOM 1221 O O . PRO A 1 146 ? 6.225 2.161 -2.906 1.00 95.94 146 PRO A O 1
ATOM 1224 N N . ARG A 1 147 ? 5.407 0.364 -1.843 1.00 95.94 147 ARG A N 1
ATOM 1225 C CA . ARG A 1 147 ? 6.642 -0.418 -1.914 1.00 95.94 147 ARG A CA 1
ATOM 1226 C C . ARG A 1 147 ? 7.031 -0.702 -3.362 1.00 95.94 147 ARG A C 1
ATOM 1228 O O . ARG A 1 147 ? 6.202 -1.165 -4.146 1.00 95.94 147 ARG A O 1
ATOM 1235 N N . LYS A 1 148 ? 8.298 -0.448 -3.698 1.00 97.56 148 LYS A N 1
ATOM 1236 C CA . LYS A 1 148 ? 8.907 -0.796 -4.988 1.00 97.56 148 LYS A CA 1
ATOM 1237 C C . LYS A 1 148 ? 9.307 -2.273 -4.986 1.00 97.56 148 LYS A C 1
ATOM 1239 O O . LYS A 1 148 ? 9.968 -2.722 -4.057 1.00 97.56 148 LYS A O 1
ATOM 1244 N N . VAL A 1 149 ? 8.880 -3.002 -6.011 1.00 98.25 149 VAL A N 1
ATOM 1245 C CA . VAL A 1 149 ? 9.100 -4.447 -6.185 1.00 98.25 149 VAL A CA 1
ATOM 1246 C C . VAL A 1 149 ? 9.472 -4.742 -7.635 1.00 98.25 149 VAL A C 1
ATOM 1248 O O . VAL A 1 149 ? 9.320 -3.873 -8.501 1.00 98.25 149 VAL A O 1
ATOM 1251 N N . TRP A 1 150 ? 9.969 -5.948 -7.893 1.00 98.44 150 TRP A N 1
ATOM 1252 C CA . TRP A 1 150 ? 10.266 -6.428 -9.239 1.00 98.44 150 TRP A CA 1
ATOM 1253 C C . TRP A 1 150 ? 9.010 -6.986 -9.914 1.00 98.44 150 TRP A C 1
ATOM 1255 O O . TRP A 1 150 ? 8.260 -7.762 -9.322 1.00 98.44 150 TRP A O 1
ATOM 1265 N N . TRP A 1 151 ? 8.801 -6.600 -11.164 1.00 98.31 151 TRP A N 1
ATOM 1266 C CA . TRP A 1 151 ? 7.727 -7.065 -12.036 1.00 98.31 151 TRP A CA 1
ATOM 1267 C C . TRP A 1 151 ? 8.334 -7.750 -13.244 1.00 98.31 151 TRP A C 1
ATOM 1269 O O . TRP A 1 151 ? 9.340 -7.275 -13.763 1.00 98.31 151 TRP A O 1
ATOM 1279 N N . HIS A 1 152 ? 7.695 -8.808 -13.715 1.00 97.94 152 HIS A N 1
ATOM 1280 C CA . HIS A 1 152 ? 8.009 -9.501 -14.948 1.00 97.94 152 HIS A CA 1
ATOM 1281 C C . HIS A 1 152 ? 6.956 -9.148 -16.004 1.00 97.94 152 HIS A C 1
ATOM 1283 O O . HIS A 1 152 ? 5.774 -9.457 -15.851 1.00 97.94 152 HIS A O 1
ATOM 1289 N N . CYS A 1 153 ? 7.364 -8.469 -17.080 1.00 97.19 153 CYS A N 1
ATOM 1290 C CA . CYS A 1 153 ? 6.427 -8.059 -18.118 1.00 97.19 153 CYS A CA 1
ATOM 1291 C C . CYS A 1 153 ? 6.034 -9.249 -19.010 1.00 97.19 153 CYS A C 1
ATOM 1293 O O . CYS A 1 153 ? 6.890 -9.750 -19.738 1.00 97.19 153 CYS A O 1
ATOM 1295 N N . PRO A 1 154 ? 4.746 -9.627 -19.106 1.00 96.06 154 PRO A N 1
ATOM 1296 C CA . PRO A 1 154 ? 4.327 -10.746 -19.952 1.00 96.06 154 PRO A CA 1
ATOM 1297 C C . PRO A 1 154 ? 4.477 -10.455 -21.456 1.00 96.06 154 PRO A C 1
ATOM 1299 O O . PRO A 1 154 ? 4.487 -11.376 -22.264 1.00 96.06 154 PRO A O 1
ATOM 1302 N N . LYS A 1 155 ? 4.610 -9.182 -21.857 1.00 95.75 155 LYS A N 1
ATOM 1303 C CA . LYS A 1 155 ? 4.739 -8.788 -23.270 1.00 95.75 155 LYS A CA 1
ATOM 1304 C C . LYS A 1 155 ? 6.175 -8.879 -23.780 1.00 95.75 155 LYS A C 1
ATOM 1306 O O . LYS A 1 155 ? 6.417 -9.487 -24.814 1.00 95.75 155 LYS A O 1
ATOM 1311 N N . CYS A 1 156 ? 7.120 -8.253 -23.078 1.00 95.44 156 CYS A N 1
ATOM 1312 C CA . CYS A 1 156 ? 8.522 -8.199 -23.508 1.00 95.44 156 CYS A CA 1
ATOM 1313 C C . CYS A 1 156 ? 9.451 -9.137 -22.728 1.00 95.44 156 CYS A C 1
ATOM 1315 O O . CYS A 1 156 ? 10.636 -9.188 -23.049 1.00 95.44 156 CYS A O 1
ATOM 1317 N N . GLN A 1 157 ? 8.931 -9.861 -21.726 1.00 96.12 157 GLN A N 1
ATOM 1318 C CA . GLN A 1 157 ? 9.679 -10.795 -20.870 1.00 96.12 157 GLN A CA 1
ATOM 1319 C C . GLN A 1 157 ? 10.842 -10.134 -20.109 1.00 96.12 157 GLN A C 1
ATOM 1321 O O . GLN A 1 157 ? 11.771 -10.797 -19.663 1.00 96.12 157 GLN A O 1
ATOM 1326 N N . GLN A 1 158 ? 10.806 -8.805 -19.976 1.00 96.31 158 GLN A N 1
ATOM 1327 C CA . GLN A 1 158 ? 11.792 -8.048 -19.214 1.00 96.31 158 GLN A CA 1
ATOM 1328 C C . GLN A 1 158 ? 11.300 -7.801 -17.797 1.00 96.31 158 GLN A C 1
ATOM 1330 O O . GLN A 1 158 ? 10.108 -7.561 -17.564 1.00 96.31 158 GLN A O 1
ATOM 1335 N N . GLU A 1 159 ? 12.245 -7.780 -16.867 1.00 97.25 159 GLU A N 1
ATOM 1336 C CA . GLU A 1 159 ? 11.975 -7.424 -15.487 1.00 97.25 159 GLU A CA 1
ATOM 1337 C C . GLU A 1 159 ? 12.268 -5.956 -15.204 1.00 97.25 159 GLU A C 1
ATOM 1339 O O . GLU A 1 159 ? 13.281 -5.404 -15.631 1.00 97.25 159 GLU A O 1
ATOM 1344 N N . TYR A 1 160 ? 11.397 -5.314 -14.436 1.00 97.69 160 TYR A N 1
ATOM 1345 C CA . TYR A 1 160 ? 11.551 -3.912 -14.067 1.00 97.69 160 TYR A CA 1
ATOM 1346 C C . TYR A 1 160 ? 11.041 -3.645 -12.660 1.00 97.69 160 TYR A C 1
ATOM 1348 O O . TYR A 1 160 ? 10.212 -4.374 -12.121 1.00 97.69 160 TYR A O 1
ATOM 1356 N N . GLN A 1 161 ? 11.513 -2.554 -12.063 1.00 97.62 161 GLN A N 1
ATOM 1357 C CA . GLN A 1 161 ? 11.030 -2.122 -10.761 1.00 97.62 161 GLN A CA 1
ATOM 1358 C C . GLN A 1 161 ? 9.930 -1.070 -10.884 1.00 97.62 161 GLN A C 1
ATOM 1360 O O . GLN A 1 161 ? 10.092 -0.047 -11.547 1.00 97.62 161 GLN A O 1
ATOM 1365 N N . ALA A 1 162 ? 8.835 -1.275 -10.160 1.00 97.31 162 ALA A N 1
ATOM 1366 C CA . ALA A 1 162 ? 7.778 -0.285 -9.986 1.00 97.31 162 ALA A CA 1
ATOM 1367 C C . ALA A 1 162 ? 7.107 -0.469 -8.623 1.00 97.31 162 ALA A C 1
ATOM 1369 O O . ALA A 1 162 ? 7.190 -1.537 -8.012 1.00 97.31 162 ALA A O 1
ATOM 1370 N N . THR A 1 163 ? 6.446 0.575 -8.124 1.00 98.00 163 THR A N 1
ATOM 1371 C CA . THR A 1 163 ? 5.643 0.441 -6.904 1.00 98.00 163 THR A CA 1
ATOM 1372 C C . THR A 1 163 ? 4.370 -0.351 -7.182 1.00 98.00 163 THR A C 1
ATOM 1374 O O . THR A 1 163 ? 3.819 -0.273 -8.284 1.00 98.00 163 THR A O 1
ATOM 1377 N N . ILE A 1 164 ? 3.879 -1.085 -6.179 1.00 97.69 164 ILE A N 1
ATOM 1378 C CA . ILE A 1 164 ? 2.637 -1.864 -6.312 1.00 97.69 164 ILE A CA 1
ATOM 1379 C C . ILE A 1 164 ? 1.465 -0.947 -6.670 1.00 97.69 164 ILE A C 1
ATOM 1381 O O . ILE A 1 164 ? 0.766 -1.206 -7.647 1.00 97.69 164 ILE A O 1
ATOM 1385 N N . ALA A 1 165 ? 1.337 0.192 -5.988 1.00 97.31 165 ALA A N 1
ATOM 1386 C CA . ALA A 1 165 ? 0.323 1.201 -6.283 1.00 97.31 165 ALA A CA 1
ATOM 1387 C C . ALA A 1 165 ? 0.401 1.758 -7.718 1.00 97.31 165 ALA A C 1
ATOM 1389 O O . ALA A 1 165 ? -0.637 2.022 -8.330 1.00 97.31 165 ALA A O 1
ATOM 1390 N N . ASN A 1 166 ? 1.602 1.941 -8.283 1.00 96.56 166 ASN A N 1
ATOM 1391 C CA . ASN A 1 166 ? 1.732 2.392 -9.671 1.00 96.56 166 ASN A CA 1
ATOM 1392 C C . ASN A 1 166 ? 1.236 1.320 -10.643 1.00 96.56 166 ASN A C 1
ATOM 1394 O O . ASN A 1 166 ? 0.489 1.638 -11.572 1.00 96.56 166 ASN A O 1
ATOM 1398 N N . ARG A 1 167 ? 1.601 0.053 -10.409 1.00 96.19 167 ARG A N 1
ATOM 1399 C CA . ARG A 1 167 ? 1.206 -1.049 -11.289 1.00 96.19 167 ARG A CA 1
ATOM 1400 C C . ARG A 1 167 ? -0.298 -1.324 -11.239 1.00 96.19 167 ARG A C 1
ATOM 1402 O O . ARG A 1 167 ? -0.874 -1.599 -12.291 1.00 96.19 167 ARG A O 1
ATOM 1409 N N . THR A 1 168 ? -0.926 -1.209 -10.067 1.00 96.12 168 THR A N 1
ATOM 1410 C CA . THR A 1 168 ? -2.358 -1.487 -9.849 1.00 96.12 168 THR A CA 1
ATOM 1411 C C . THR A 1 168 ? -3.238 -0.249 -10.060 1.00 96.12 168 THR A C 1
ATOM 1413 O O . THR A 1 168 ? -3.988 -0.180 -11.031 1.00 96.12 168 THR A O 1
ATOM 1416 N N . LYS A 1 169 ? -3.143 0.761 -9.185 1.00 93.12 169 LYS A N 1
ATOM 1417 C CA . LYS A 1 169 ? -4.046 1.921 -9.135 1.00 93.12 169 LYS A CA 1
ATOM 1418 C C . LYS A 1 169 ? -3.802 2.889 -10.286 1.00 93.12 169 LYS A C 1
ATOM 1420 O O . LYS A 1 169 ? -4.761 3.415 -10.841 1.00 93.12 169 LYS A O 1
ATOM 1425 N N . ARG A 1 170 ? -2.536 3.111 -10.662 1.00 93.19 170 ARG A N 1
ATOM 1426 C CA . ARG A 1 170 ? -2.174 3.997 -11.788 1.00 93.19 170 ARG A CA 1
ATOM 1427 C C . ARG A 1 170 ? -2.046 3.272 -13.126 1.00 93.19 170 ARG A C 1
ATOM 1429 O O . ARG A 1 170 ? -1.883 3.936 -14.143 1.00 93.19 170 ARG A O 1
ATOM 1436 N N . ARG A 1 171 ? -2.111 1.934 -13.124 1.00 91.62 171 ARG A N 1
ATOM 1437 C CA . ARG A 1 171 ? -2.015 1.077 -14.318 1.00 91.62 171 ARG A CA 1
ATOM 1438 C C . ARG A 1 171 ? -0.801 1.415 -15.195 1.00 91.62 171 ARG A C 1
ATOM 1440 O O . ARG A 1 171 ? -0.900 1.443 -16.417 1.00 91.62 171 ARG A O 1
ATOM 1447 N N . SER A 1 172 ? 0.344 1.693 -14.568 1.00 92.69 172 SER A N 1
ATOM 1448 C CA . SER A 1 172 ? 1.565 2.050 -15.293 1.00 92.69 172 SER A CA 1
ATOM 1449 C C . SER A 1 172 ? 2.030 0.907 -16.197 1.00 92.69 172 SER A C 1
ATOM 1451 O O . SER A 1 172 ? 2.084 -0.245 -15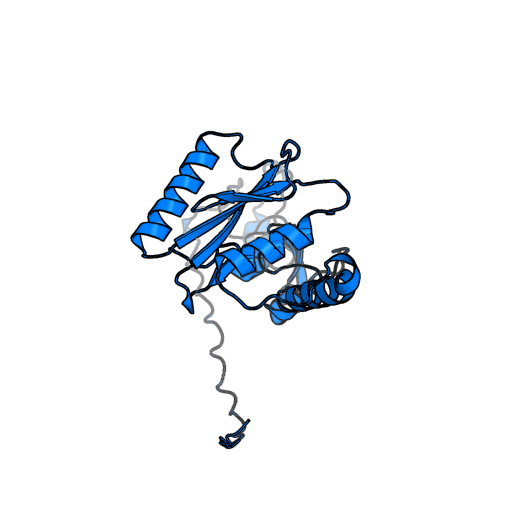.758 1.00 92.69 172 SER A O 1
ATOM 1453 N N . ASN A 1 173 ? 2.431 1.241 -17.421 1.00 92.31 173 ASN A N 1
ATOM 1454 C CA . ASN A 1 173 ? 2.996 0.285 -18.368 1.00 92.31 173 ASN A CA 1
ATOM 1455 C C . ASN A 1 173 ? 4.433 -0.111 -17.998 1.00 92.31 173 ASN A C 1
ATOM 1457 O O . ASN A 1 173 ? 5.146 0.624 -17.312 1.00 92.31 173 ASN A O 1
ATOM 1461 N N . CYS A 1 174 ? 4.868 -1.264 -18.505 1.00 96.06 174 CYS A N 1
ATOM 1462 C CA . CYS A 1 174 ? 6.269 -1.668 -18.479 1.00 96.06 174 CYS A CA 1
ATOM 1463 C C . CYS A 1 174 ? 7.143 -0.608 -19.184 1.00 96.06 174 CYS A C 1
ATOM 1465 O O . CYS A 1 174 ? 6.833 -0.257 -20.326 1.00 96.06 174 CYS A O 1
ATOM 1467 N N . PRO A 1 175 ? 8.250 -0.139 -18.575 1.00 95.81 175 PRO A N 1
ATOM 1468 C CA . PRO A 1 175 ? 9.088 0.922 -19.137 1.00 95.81 175 PRO A CA 1
ATOM 1469 C C . PRO A 1 175 ? 9.726 0.534 -20.477 1.00 95.81 175 PRO A C 1
ATOM 1471 O O . PRO A 1 175 ? 9.845 1.383 -21.356 1.00 95.81 175 PRO A O 1
ATOM 1474 N N . PHE A 1 176 ? 10.052 -0.747 -20.676 1.00 96.06 176 PHE A N 1
ATOM 1475 C CA . PHE A 1 176 ? 10.535 -1.259 -21.962 1.00 96.06 176 PHE A CA 1
ATOM 1476 C C . PHE A 1 176 ? 9.463 -1.178 -23.058 1.00 96.06 176 PHE A C 1
ATOM 1478 O O . PHE A 1 176 ? 9.681 -0.575 -24.102 1.00 96.06 176 PHE A O 1
ATOM 1485 N N . CYS A 1 177 ? 8.261 -1.710 -22.800 1.00 94.44 177 CYS A N 1
ATOM 1486 C CA . CYS A 1 177 ? 7.138 -1.641 -23.744 1.00 94.44 177 CYS A CA 1
ATOM 1487 C C . CYS A 1 177 ? 6.682 -0.202 -24.027 1.00 94.44 177 CYS A C 1
ATOM 1489 O O . CYS A 1 177 ? 6.163 0.078 -25.101 1.00 94.44 177 CYS A O 1
ATOM 1491 N N . ALA A 1 178 ? 6.846 0.698 -23.057 1.00 92.75 178 ALA A N 1
ATOM 1492 C CA . ALA A 1 178 ? 6.518 2.111 -23.187 1.00 92.75 178 ALA A CA 1
ATOM 1493 C C . ALA A 1 178 ? 7.643 2.940 -23.830 1.00 92.75 178 ALA A C 1
ATOM 1495 O O . ALA A 1 178 ? 7.517 4.160 -23.880 1.00 92.75 178 ALA A O 1
ATOM 1496 N N . ASN A 1 179 ? 8.732 2.313 -24.301 1.00 92.00 179 ASN A N 1
ATOM 1497 C CA . ASN A 1 179 ? 9.867 3.002 -24.926 1.00 92.00 179 ASN A CA 1
ATOM 1498 C C . ASN A 1 179 ? 10.536 4.052 -24.017 1.00 92.00 179 ASN A C 1
ATOM 1500 O O . ASN A 1 179 ? 11.184 4.985 -24.481 1.00 92.00 179 ASN A O 1
ATOM 1504 N N . LEU A 1 180 ? 10.412 3.866 -22.700 1.00 91.38 180 LEU A N 1
ATOM 1505 C CA . LEU A 1 180 ? 11.066 4.687 -21.679 1.00 91.38 180 LEU A CA 1
ATOM 1506 C C . LEU A 1 180 ? 12.436 4.124 -21.284 1.00 91.38 180 LEU A C 1
ATOM 1508 O O . LEU A 1 180 ? 13.277 4.854 -20.763 1.00 91.38 180 LEU A O 1
ATOM 1512 N N . GLN A 1 181 ? 12.657 2.831 -21.523 1.00 93.25 181 GLN A N 1
ATOM 1513 C CA . GLN A 1 181 ? 13.919 2.151 -21.263 1.00 93.25 181 GLN A CA 1
ATOM 1514 C C . GLN A 1 181 ? 14.291 1.259 -22.447 1.00 93.25 181 GLN A C 1
ATOM 1516 O O . GLN A 1 181 ? 13.432 0.566 -23.001 1.00 93.25 181 GLN A O 1
ATOM 1521 N N . ALA A 1 182 ? 15.569 1.297 -22.825 1.00 94.12 182 ALA A N 1
ATOM 1522 C CA . ALA A 1 182 ? 16.109 0.464 -23.886 1.00 94.12 182 ALA A CA 1
ATOM 1523 C C . ALA A 1 182 ? 16.319 -0.977 -23.402 1.00 94.12 182 ALA A C 1
ATOM 1525 O O . ALA A 1 182 ? 16.687 -1.216 -22.251 1.00 94.12 182 ALA A O 1
ATOM 1526 N N . TYR A 1 183 ? 16.072 -1.924 -24.296 1.00 95.12 183 TYR A N 1
ATOM 1527 C CA . TYR A 1 183 ? 16.480 -3.319 -24.224 1.00 95.12 183 TYR A CA 1
ATOM 1528 C C . TYR A 1 183 ? 16.736 -3.826 -25.645 1.00 95.12 183 TYR A C 1
ATOM 1530 O O . TYR A 1 183 ? 16.483 -3.121 -26.624 1.00 95.12 183 TYR A O 1
ATOM 1538 N N . GLU A 1 184 ? 17.195 -5.071 -25.749 1.00 94.69 184 GLU A N 1
ATOM 1539 C CA . GLU A 1 184 ? 17.612 -5.721 -26.994 1.00 94.69 184 GLU A CA 1
ATOM 1540 C C . GLU A 1 184 ? 16.680 -5.466 -28.191 1.00 94.69 184 GLU A C 1
ATOM 1542 O O . GLU A 1 184 ? 17.164 -5.250 -29.291 1.00 94.69 184 GLU A O 1
ATOM 1547 N N . LYS A 1 185 ? 15.352 -5.430 -28.005 1.00 95.19 185 LYS A N 1
ATOM 1548 C CA . LYS A 1 185 ? 14.404 -5.320 -29.133 1.00 95.19 185 LYS A CA 1
ATOM 1549 C C . LYS A 1 185 ? 13.881 -3.912 -29.421 1.00 95.19 185 LYS A C 1
ATOM 1551 O O . LYS A 1 185 ? 13.148 -3.748 -30.393 1.00 95.19 185 LYS A O 1
ATOM 1556 N N . ASN A 1 186 ? 14.170 -2.911 -28.586 1.00 94.94 186 ASN A N 1
ATOM 1557 C CA . ASN A 1 186 ? 13.682 -1.539 -28.805 1.00 94.94 186 ASN A CA 1
ATOM 1558 C C . ASN A 1 186 ? 14.786 -0.474 -28.829 1.00 94.94 186 ASN A C 1
ATOM 1560 O O . ASN A 1 186 ? 14.482 0.721 -28.857 1.00 94.94 186 ASN A O 1
ATOM 1564 N N . CYS A 1 187 ? 16.051 -0.884 -28.791 1.00 94.88 187 CYS A N 1
ATOM 1565 C CA . CYS A 1 187 ? 17.161 0.048 -28.839 1.00 94.88 187 CYS A CA 1
ATOM 1566 C C . CYS A 1 187 ? 17.358 0.638 -30.244 1.00 94.88 187 CYS A C 1
ATOM 1568 O O . CYS A 1 187 ? 16.850 0.124 -31.246 1.00 94.88 187 CYS A O 1
ATOM 1570 N N . LEU A 1 188 ? 18.107 1.738 -30.319 1.00 93.44 188 LEU A N 1
ATOM 1571 C CA . LEU A 1 188 ? 18.406 2.442 -31.562 1.00 93.44 188 LEU A CA 1
ATOM 1572 C C . LEU A 1 188 ? 19.140 1.546 -32.557 1.00 93.44 188 LEU A C 1
ATOM 1574 O O . LEU A 1 188 ? 18.760 1.529 -33.722 1.00 93.44 188 LEU A O 1
ATOM 1578 N N . ALA A 1 189 ? 20.112 0.760 -32.087 1.00 94.62 189 ALA A N 1
ATOM 1579 C CA . ALA A 1 189 ? 20.859 -0.182 -32.922 1.00 94.62 189 ALA A CA 1
ATOM 1580 C C . ALA A 1 189 ? 19.952 -1.145 -33.702 1.00 94.62 189 ALA A C 1
ATOM 1582 O O . ALA A 1 189 ? 20.212 -1.433 -34.866 1.00 94.62 189 ALA A O 1
ATOM 1583 N N . VAL A 1 190 ? 18.883 -1.625 -33.061 1.00 95.06 190 VAL A N 1
ATOM 1584 C CA . VAL A 1 190 ? 17.977 -2.622 -33.643 1.00 95.06 190 VAL A CA 1
ATOM 1585 C C . VAL A 1 190 ? 16.858 -1.973 -34.445 1.00 95.06 190 VAL A C 1
ATOM 1587 O O . VAL A 1 190 ? 16.506 -2.458 -35.516 1.00 95.06 190 VAL A O 1
ATOM 1590 N N . LEU A 1 191 ? 16.288 -0.872 -33.955 1.00 94.31 191 LEU A N 1
ATOM 1591 C CA . LEU A 1 191 ? 15.146 -0.241 -34.614 1.00 94.31 191 LEU A CA 1
ATOM 1592 C C . LEU A 1 191 ? 15.535 0.720 -35.744 1.00 94.31 191 LEU A C 1
ATOM 1594 O O . LEU A 1 191 ? 14.695 0.984 -36.605 1.00 94.31 191 LEU A O 1
ATOM 1598 N N . ARG A 1 192 ? 16.741 1.298 -35.711 1.00 93.00 192 ARG A N 1
ATOM 1599 C CA . ARG A 1 192 ? 17.259 2.284 -36.679 1.00 93.00 192 ARG A CA 1
ATOM 1600 C C . ARG A 1 192 ? 18.768 2.073 -36.906 1.00 93.00 192 ARG A C 1
ATOM 1602 O O . ARG A 1 192 ? 19.565 2.936 -36.521 1.00 93.00 192 ARG A O 1
ATOM 1609 N N . PRO A 1 193 ? 19.184 0.925 -37.472 1.00 94.38 193 PRO A N 1
ATOM 1610 C CA . PRO A 1 193 ? 20.598 0.601 -37.680 1.00 94.38 193 PRO A CA 1
ATOM 1611 C C . PRO A 1 193 ? 21.342 1.648 -38.520 1.00 94.38 193 PRO A C 1
ATOM 1613 O O . PRO A 1 193 ? 22.513 1.918 -38.267 1.00 94.38 193 PRO A O 1
ATOM 1616 N N . GLU A 1 194 ? 20.660 2.287 -39.469 1.00 91.38 194 GLU A N 1
ATOM 1617 C CA . GLU A 1 194 ? 21.195 3.374 -40.286 1.00 91.38 194 GLU A CA 1
ATOM 1618 C C . GLU A 1 194 ? 21.593 4.594 -39.444 1.00 91.38 194 GLU A C 1
ATOM 1620 O O . GLU A 1 194 ? 22.694 5.112 -39.593 1.00 91.38 194 GLU A O 1
ATOM 1625 N N . ILE A 1 195 ? 20.758 4.987 -38.477 1.00 88.44 195 ILE A N 1
ATOM 1626 C CA . ILE A 1 195 ? 21.063 6.088 -37.551 1.00 88.44 195 ILE A CA 1
ATOM 1627 C C . ILE A 1 195 ? 22.121 5.651 -36.531 1.00 88.44 195 ILE A C 1
ATOM 1629 O O . ILE A 1 195 ? 22.976 6.439 -36.132 1.00 88.44 195 ILE A O 1
ATOM 1633 N N . ALA A 1 196 ? 22.086 4.392 -36.094 1.00 90.94 196 ALA A N 1
ATOM 1634 C CA . ALA A 1 196 ? 23.085 3.854 -35.179 1.00 90.94 196 ALA A CA 1
ATOM 1635 C C . ALA A 1 196 ? 24.497 3.829 -35.791 1.00 90.94 196 ALA A C 1
ATOM 1637 O O . ALA A 1 196 ? 25.469 3.994 -35.055 1.00 90.94 196 ALA A O 1
ATOM 1638 N N . ALA A 1 197 ? 24.622 3.668 -37.113 1.00 91.25 197 ALA A N 1
ATOM 1639 C CA . ALA A 1 197 ? 25.902 3.731 -37.820 1.00 91.25 197 ALA A CA 1
ATOM 1640 C C . ALA A 1 197 ? 26.539 5.133 -37.783 1.00 91.25 197 ALA A C 1
ATOM 1642 O O . ALA A 1 197 ? 27.760 5.257 -37.840 1.00 91.25 197 ALA A O 1
ATOM 1643 N N . GLU A 1 198 ? 25.728 6.180 -37.621 1.00 90.38 198 GLU A N 1
ATOM 1644 C CA . GLU A 1 198 ? 26.182 7.568 -37.464 1.00 90.38 198 GLU A CA 1
ATOM 1645 C C . GLU A 1 198 ? 26.541 7.920 -36.001 1.00 90.38 198 GLU A C 1
ATOM 1647 O O . GLU A 1 198 ? 26.807 9.079 -35.662 1.00 90.38 198 GLU A O 1
ATOM 1652 N N . TRP A 1 199 ? 26.546 6.937 -35.092 1.00 88.88 199 TRP A N 1
ATOM 1653 C CA . TRP A 1 199 ? 26.826 7.166 -33.676 1.00 88.88 199 TRP A CA 1
ATOM 1654 C C . TRP A 1 199 ? 28.288 7.534 -33.410 1.00 88.88 199 TRP A C 1
ATOM 1656 O O . TRP A 1 199 ? 29.221 6.810 -33.755 1.00 88.88 199 TRP A O 1
ATOM 1666 N N . HIS A 1 200 ? 28.492 8.624 -32.671 1.00 89.31 200 HIS A N 1
ATOM 1667 C CA . HIS A 1 200 ? 29.821 9.096 -32.292 1.00 89.31 200 HIS A CA 1
ATOM 1668 C C . HIS A 1 200 ? 30.233 8.559 -30.911 1.00 89.31 200 HIS A C 1
ATOM 1670 O O . HIS A 1 200 ? 30.049 9.224 -29.890 1.00 89.31 200 HIS A O 1
ATOM 1676 N N . SER A 1 201 ? 30.821 7.360 -30.860 1.00 87.75 201 SER A N 1
ATOM 1677 C CA . SER A 1 201 ? 31.174 6.675 -29.598 1.00 87.75 201 SER A CA 1
ATOM 1678 C C . SER A 1 201 ? 32.100 7.482 -28.680 1.00 87.75 201 SER A C 1
ATOM 1680 O O . SER A 1 201 ? 31.943 7.441 -27.464 1.00 87.75 201 SER A O 1
ATOM 1682 N N . ALA A 1 202 ? 33.032 8.254 -29.247 1.00 87.81 202 ALA A N 1
ATOM 1683 C CA . ALA A 1 202 ? 33.955 9.088 -28.473 1.00 87.81 202 ALA A CA 1
ATOM 1684 C C . ALA A 1 202 ? 33.271 10.291 -27.794 1.00 87.81 202 ALA A C 1
ATOM 1686 O O . ALA A 1 202 ? 33.772 10.794 -26.793 1.00 87.81 202 ALA A O 1
ATOM 1687 N N . LEU A 1 203 ? 32.135 10.749 -28.331 1.00 87.38 203 LEU A N 1
ATOM 1688 C CA . LEU A 1 203 ? 31.414 11.928 -27.840 1.00 87.38 203 LEU A CA 1
ATOM 1689 C C . LEU A 1 203 ? 30.221 11.579 -26.949 1.00 87.38 203 LEU A C 1
ATOM 1691 O O . LEU A 1 203 ? 29.738 12.440 -26.217 1.00 87.38 203 LEU A O 1
ATOM 1695 N N . ASN A 1 204 ? 29.755 10.329 -26.990 1.00 86.25 204 ASN A N 1
ATOM 1696 C CA . ASN A 1 204 ? 28.597 9.879 -26.226 1.00 86.25 204 ASN A CA 1
ATOM 1697 C C . ASN A 1 204 ? 28.902 8.865 -25.091 1.00 86.25 204 ASN A C 1
ATOM 1699 O O . ASN A 1 204 ? 27.990 8.113 -24.743 1.00 86.25 204 ASN A O 1
ATOM 1703 N N . PRO A 1 205 ? 30.102 8.799 -24.465 1.00 85.62 205 PRO A N 1
ATOM 1704 C CA . PRO A 1 205 ? 30.314 7.875 -23.355 1.00 85.62 205 PRO A CA 1
ATOM 1705 C C . PRO A 1 205 ? 29.446 8.265 -22.141 1.00 85.62 205 PRO A C 1
ATOM 1707 O O . PRO A 1 205 ? 29.249 9.454 -21.875 1.00 85.62 205 PRO A O 1
ATOM 1710 N N . PRO A 1 206 ? 28.923 7.290 -21.375 1.00 90.44 206 PRO A N 1
ATOM 1711 C CA . PRO A 1 206 ? 29.151 5.844 -21.484 1.00 90.44 206 PRO A CA 1
ATOM 1712 C C . PRO A 1 206 ? 28.148 5.112 -22.398 1.00 90.44 206 PRO A C 1
ATOM 1714 O O . PRO A 1 206 ? 28.045 3.893 -22.329 1.00 90.44 206 PRO A O 1
ATOM 1717 N N . LEU A 1 207 ? 27.356 5.832 -23.193 1.00 91.44 207 LEU A N 1
ATOM 1718 C CA . LEU A 1 207 ? 26.209 5.276 -23.903 1.00 91.44 207 LEU A CA 1
ATOM 1719 C C . LEU A 1 207 ? 26.577 4.749 -25.289 1.00 91.44 207 LEU A C 1
ATOM 1721 O O . LEU A 1 207 ? 27.367 5.335 -26.034 1.00 91.44 207 LEU A O 1
ATOM 1725 N N . THR A 1 208 ? 25.904 3.670 -25.662 1.00 92.44 208 THR A N 1
ATOM 1726 C CA . THR A 1 208 ? 25.940 3.083 -26.996 1.00 92.44 208 THR A CA 1
ATOM 1727 C C . THR A 1 208 ? 24.557 3.161 -27.652 1.00 92.44 208 THR A C 1
ATOM 1729 O O . THR A 1 208 ? 23.548 3.376 -26.969 1.00 92.44 208 THR A O 1
ATOM 1732 N N . PRO A 1 209 ? 24.454 2.907 -28.968 1.00 92.12 209 PRO A N 1
ATOM 1733 C CA . PRO A 1 209 ? 23.164 2.743 -29.637 1.00 92.12 209 PRO A CA 1
ATOM 1734 C C . PRO A 1 209 ? 22.273 1.630 -29.054 1.00 92.12 209 PRO A C 1
ATOM 1736 O O . PRO A 1 209 ? 21.077 1.597 -29.341 1.00 92.12 209 PRO A O 1
ATOM 1739 N N . TYR A 1 210 ? 22.818 0.725 -28.235 1.00 94.31 210 TYR A N 1
ATOM 1740 C CA . TYR A 1 210 ? 22.051 -0.317 -27.548 1.00 94.31 210 TYR A CA 1
ATOM 1741 C C . TYR A 1 210 ? 21.385 0.181 -26.253 1.00 94.31 210 TYR A C 1
ATOM 1743 O O . TYR A 1 210 ? 20.417 -0.422 -25.795 1.00 94.31 210 TYR A O 1
ATOM 1751 N N . ASP A 1 211 ? 21.839 1.311 -25.701 1.00 92.00 211 ASP A N 1
ATOM 1752 C CA . ASP A 1 211 ? 21.380 1.852 -24.411 1.00 92.00 211 ASP A CA 1
ATOM 1753 C C . ASP A 1 211 ? 20.269 2.905 -24.546 1.00 92.00 211 ASP A C 1
ATOM 1755 O O . ASP A 1 211 ? 19.754 3.429 -23.551 1.00 92.00 211 ASP A O 1
ATOM 1759 N N . VAL A 1 212 ? 19.895 3.251 -25.780 1.00 91.56 212 VAL A N 1
ATOM 1760 C CA . VAL A 1 212 ? 18.958 4.338 -26.081 1.00 91.56 212 VAL A CA 1
ATOM 1761 C C . VAL A 1 212 ? 17.813 3.859 -26.963 1.00 91.56 212 VAL A C 1
ATOM 1763 O O . VAL A 1 212 ? 17.987 2.999 -27.819 1.00 91.56 212 VAL A O 1
ATOM 1766 N N . VAL A 1 213 ? 16.630 4.433 -26.756 1.00 92.00 213 VAL A N 1
ATOM 1767 C CA . VAL A 1 213 ? 15.433 4.171 -27.567 1.00 92.00 213 VAL A CA 1
ATOM 1768 C C . VAL A 1 213 ? 15.318 5.253 -28.652 1.00 92.00 213 VAL A C 1
ATOM 1770 O O . VAL A 1 213 ? 15.533 6.433 -28.340 1.00 92.00 213 VAL A O 1
ATOM 1773 N N . PRO A 1 214 ? 14.958 4.913 -29.906 1.00 86.25 214 PRO A N 1
ATOM 1774 C CA . PRO A 1 214 ? 14.695 5.912 -30.939 1.00 86.25 214 PRO A CA 1
ATOM 1775 C C . PRO A 1 214 ? 13.633 6.928 -30.503 1.00 86.25 214 PRO A C 1
ATOM 1777 O O . PRO A 1 214 ? 12.600 6.560 -29.949 1.00 86.25 214 PRO A O 1
ATOM 1780 N N . GLY A 1 215 ? 13.866 8.211 -30.784 1.00 76.75 215 GLY A N 1
ATOM 1781 C CA . GLY A 1 215 ? 12.905 9.276 -30.474 1.00 76.75 215 GLY A CA 1
ATOM 1782 C C . GLY A 1 215 ? 12.825 9.665 -28.993 1.00 76.75 215 GLY A C 1
ATOM 1783 O O . GLY A 1 215 ? 11.957 10.457 -28.630 1.00 76.75 215 GLY A O 1
ATOM 1784 N N . SER A 1 216 ? 13.718 9.152 -28.137 1.00 72.94 216 SER A N 1
ATOM 1785 C CA . SER A 1 216 ? 13.837 9.661 -26.767 1.00 72.94 216 SER A CA 1
ATOM 1786 C C . SER A 1 216 ? 14.235 11.145 -26.771 1.00 72.94 216 SER A C 1
ATOM 1788 O O . SER A 1 216 ? 14.985 11.596 -27.633 1.00 72.94 216 SER A O 1
ATOM 1790 N N . GLU A 1 217 ? 13.763 11.921 -25.791 1.00 67.56 217 GLU A N 1
ATOM 1791 C CA . GLU A 1 217 ? 14.088 13.357 -25.681 1.00 67.56 217 GLU A CA 1
ATOM 1792 C C . GLU A 1 217 ? 15.560 13.633 -25.323 1.00 67.56 217 GLU A C 1
ATOM 1794 O O . GLU A 1 217 ? 15.993 14.789 -25.274 1.00 67.56 217 GLU A O 1
ATOM 1799 N N . LYS A 1 218 ? 16.345 12.581 -25.065 1.00 65.69 218 LYS A N 1
ATOM 1800 C CA . LYS A 1 218 ? 17.766 12.693 -24.752 1.00 65.69 218 LYS A CA 1
ATOM 1801 C C . LYS A 1 218 ? 18.533 13.089 -26.017 1.00 65.69 218 LYS A C 1
ATOM 1803 O O . LYS A 1 218 ? 18.424 12.444 -27.055 1.00 65.69 218 LYS A O 1
ATOM 1808 N N . LYS A 1 219 ? 19.297 14.178 -25.925 1.00 58.81 219 LYS A N 1
ATOM 1809 C CA . LYS A 1 219 ? 20.105 14.708 -27.029 1.00 58.81 219 LYS A CA 1
ATOM 1810 C C . LYS A 1 219 ? 21.484 14.051 -27.021 1.00 58.81 219 LYS A C 1
ATOM 1812 O O . LYS A 1 219 ? 22.159 14.089 -25.997 1.00 58.81 219 LYS A O 1
ATOM 1817 N N . TYR A 1 220 ? 21.904 13.528 -28.168 1.00 67.69 220 TYR A N 1
ATOM 1818 C CA . TYR A 1 220 ? 23.235 12.960 -28.389 1.00 67.69 220 TYR A CA 1
ATOM 1819 C C . TYR A 1 220 ? 23.858 13.574 -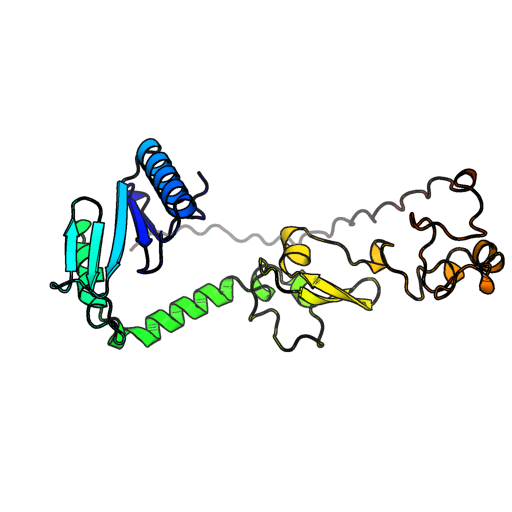29.642 1.00 67.69 220 TYR A C 1
ATOM 1821 O O . TYR A 1 220 ? 23.146 13.981 -30.566 1.00 67.69 220 TYR A O 1
ATOM 1829 N N . THR A 1 221 ? 25.184 13.683 -29.669 1.00 53.91 221 THR A N 1
ATOM 1830 C CA . THR A 1 221 ? 25.894 14.243 -30.828 1.00 53.91 221 THR A CA 1
ATOM 1831 C C . THR A 1 221 ? 25.795 13.275 -32.011 1.00 53.91 221 THR A C 1
ATOM 1833 O O . THR A 1 221 ? 26.022 12.075 -31.852 1.00 53.91 221 THR A O 1
ATOM 1836 N N . GLY A 1 222 ? 25.377 13.785 -33.176 1.00 54.19 222 GLY A N 1
ATOM 1837 C CA . GLY A 1 222 ? 25.078 12.978 -34.368 1.00 54.19 222 GLY A CA 1
ATOM 1838 C C . GLY A 1 222 ? 23.608 12.566 -34.538 1.00 54.19 222 GLY A C 1
ATOM 1839 O O . GLY A 1 222 ? 23.269 11.982 -35.557 1.00 54.19 222 GLY A O 1
ATOM 1840 N N . SER A 1 223 ? 22.695 12.894 -33.610 1.00 48.09 223 SER A N 1
ATOM 1841 C CA . SER A 1 223 ? 21.258 12.745 -33.892 1.00 48.09 223 SER A CA 1
ATOM 1842 C C . SER A 1 223 ? 20.823 13.771 -34.939 1.00 48.09 223 SER A C 1
ATOM 1844 O O . SER A 1 223 ? 20.731 14.968 -34.651 1.00 48.09 223 SER A O 1
ATOM 1846 N N . VAL A 1 224 ? 20.554 13.291 -36.154 1.00 42.22 224 VAL A N 1
ATOM 1847 C CA . VAL A 1 224 ? 19.920 14.063 -37.226 1.00 42.22 224 VAL A CA 1
ATOM 1848 C C . VAL A 1 224 ? 18.641 14.720 -36.693 1.00 42.22 224 VAL A C 1
ATOM 1850 O O . VAL A 1 224 ? 17.939 14.184 -35.830 1.00 42.22 224 VAL A O 1
ATOM 1853 N N . ARG A 1 225 ? 18.409 15.951 -37.156 1.00 41.31 225 ARG A N 1
ATOM 1854 C CA . ARG A 1 225 ? 17.373 16.880 -36.703 1.00 41.31 225 ARG A CA 1
ATOM 1855 C C . ARG A 1 225 ? 15.980 16.232 -36.634 1.00 41.31 225 ARG A C 1
ATOM 1857 O O . ARG A 1 225 ? 15.652 15.264 -37.310 1.00 41.31 225 ARG A O 1
ATOM 1864 N N . LYS A 1 226 ? 15.128 16.838 -35.801 1.00 43.72 226 LYS A N 1
ATOM 1865 C CA . LYS A 1 226 ? 13.717 16.483 -35.551 1.00 43.72 226 LYS A CA 1
ATOM 1866 C C . LYS A 1 226 ? 12.816 16.410 -36.805 1.00 43.72 226 LYS A C 1
ATOM 1868 O O . LYS A 1 226 ? 11.648 16.059 -36.669 1.00 43.72 226 LYS A O 1
ATOM 1873 N N . ASP A 1 227 ? 13.307 16.769 -37.983 1.00 41.75 227 ASP A N 1
ATOM 1874 C CA . ASP A 1 227 ? 12.547 16.934 -39.225 1.00 41.75 227 ASP A CA 1
ATOM 1875 C C . ASP A 1 227 ? 12.352 15.636 -40.033 1.00 41.75 227 ASP A C 1
ATOM 1877 O O . ASP A 1 227 ? 11.457 15.590 -40.871 1.00 41.75 227 ASP A O 1
ATOM 1881 N N . MET A 1 228 ? 13.082 14.555 -39.731 1.00 37.59 228 MET A N 1
ATOM 1882 C CA . MET A 1 228 ? 12.891 13.236 -40.372 1.00 37.59 228 MET A CA 1
ATOM 1883 C C . MET A 1 228 ? 11.870 12.324 -39.661 1.00 37.59 228 MET A C 1
ATOM 1885 O O . MET A 1 228 ? 11.534 11.247 -40.161 1.00 37.59 228 MET A O 1
ATOM 1889 N N . PHE A 1 229 ? 11.342 12.718 -38.496 1.00 45.25 229 PHE A N 1
ATOM 1890 C CA . PHE A 1 229 ? 10.351 11.919 -37.768 1.00 45.25 229 PHE A CA 1
ATOM 1891 C C . PHE A 1 229 ? 8.951 12.121 -38.359 1.00 45.25 229 PHE A C 1
ATOM 1893 O O . PHE A 1 229 ? 8.130 12.877 -37.835 1.00 45.25 229 PHE A O 1
ATOM 1900 N N . GLY A 1 230 ? 8.646 11.402 -39.440 1.00 39.56 230 GLY A N 1
ATOM 1901 C CA . GLY A 1 230 ? 7.257 11.126 -39.793 1.00 39.56 230 GLY A CA 1
ATOM 1902 C C . GLY A 1 230 ? 6.562 10.484 -38.590 1.00 39.56 230 GLY A C 1
ATOM 1903 O O . GLY A 1 230 ? 7.101 9.552 -37.988 1.00 39.56 230 GLY A O 1
ATOM 1904 N N . LYS A 1 231 ? 5.389 11.003 -38.200 1.00 38.47 231 LYS A N 1
ATOM 1905 C CA . LYS A 1 231 ? 4.534 10.377 -37.180 1.00 38.47 231 LYS A CA 1
ATOM 1906 C C . LYS A 1 231 ? 4.418 8.891 -37.522 1.00 38.47 231 LYS A C 1
ATOM 1908 O O . LYS A 1 231 ? 3.885 8.560 -38.579 1.00 38.47 231 LYS A O 1
ATOM 1913 N N . GLN A 1 232 ? 4.926 8.003 -36.665 1.00 42.28 232 GLN A N 1
ATOM 1914 C CA . GLN A 1 232 ? 4.656 6.581 -36.850 1.00 42.28 232 GLN A CA 1
ATOM 1915 C C . GLN A 1 232 ? 3.134 6.391 -36.817 1.00 42.28 232 GLN A C 1
ATOM 1917 O O . GLN A 1 232 ? 2.487 6.949 -35.923 1.00 42.28 232 GLN A O 1
ATOM 1922 N N . PRO A 1 233 ? 2.537 5.647 -37.762 1.00 31.59 233 PRO A N 1
ATOM 1923 C CA . PRO A 1 233 ? 1.142 5.277 -37.637 1.00 31.59 233 PRO A CA 1
ATOM 1924 C C . PRO A 1 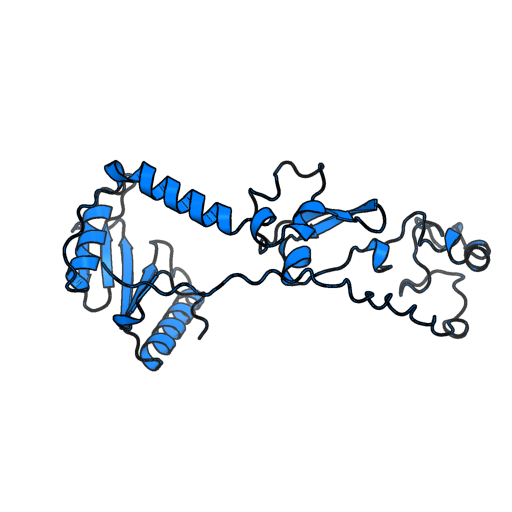233 ? 0.992 4.469 -36.348 1.00 31.59 233 PRO A C 1
ATOM 1926 O O . PRO A 1 233 ? 1.705 3.490 -36.120 1.00 31.59 233 PRO A O 1
ATOM 1929 N N . SER A 1 234 ? 0.084 4.907 -35.479 1.00 37.16 234 SER A N 1
ATOM 1930 C CA . SER A 1 234 ? -0.374 4.098 -34.359 1.00 37.16 234 SER A CA 1
ATOM 1931 C C . SER A 1 234 ? -0.892 2.782 -34.928 1.00 37.16 234 SER A C 1
ATOM 1933 O O . SER A 1 234 ? -1.900 2.784 -35.634 1.00 37.16 234 SER A O 1
ATOM 1935 N N . VAL A 1 235 ? -0.210 1.671 -34.650 1.00 36.56 235 VAL A N 1
ATOM 1936 C CA . VAL A 1 235 ? -0.778 0.345 -34.899 1.00 36.56 235 VAL A CA 1
ATOM 1937 C C . VAL A 1 235 ? -2.049 0.272 -34.047 1.00 36.56 235 VAL A C 1
ATOM 1939 O O . VAL A 1 235 ? -1.940 0.393 -32.821 1.00 36.56 235 VAL A O 1
ATOM 1942 N N . PRO A 1 236 ? -3.253 0.168 -34.642 1.00 30.52 236 PRO A N 1
ATOM 1943 C CA . PRO A 1 236 ? -4.470 0.051 -33.859 1.00 30.52 236 PRO A CA 1
ATOM 1944 C C . PRO A 1 236 ? -4.361 -1.216 -33.017 1.00 30.52 236 PRO A C 1
ATOM 1946 O O . PRO A 1 236 ? -3.902 -2.251 -33.502 1.00 30.52 236 PRO A O 1
ATOM 1949 N N . ALA A 1 237 ? -4.770 -1.137 -31.751 1.00 38.44 237 ALA A N 1
ATOM 1950 C CA . ALA A 1 237 ? -4.953 -2.340 -30.955 1.00 38.44 237 ALA A CA 1
ATOM 1951 C C . ALA A 1 237 ? -5.879 -3.301 -31.727 1.00 38.44 237 ALA A C 1
ATOM 1953 O O . ALA A 1 237 ? -6.876 -2.830 -32.285 1.00 38.44 237 ALA A O 1
ATOM 1954 N N . PRO A 1 238 ? -5.579 -4.611 -31.785 1.00 34.31 238 PRO A N 1
ATOM 1955 C CA . PRO A 1 238 ? -6.506 -5.564 -32.372 1.00 34.31 238 PRO A CA 1
ATOM 1956 C C . PRO A 1 238 ? -7.844 -5.439 -31.641 1.00 34.31 238 PRO A C 1
ATOM 1958 O O . PRO A 1 238 ? -7.903 -5.509 -30.410 1.00 34.31 238 PRO A O 1
ATOM 1961 N N . ILE A 1 239 ? -8.902 -5.177 -32.409 1.00 37.22 239 ILE A N 1
ATOM 1962 C CA . ILE A 1 239 ? -10.278 -5.205 -31.920 1.00 37.22 239 ILE A CA 1
ATOM 1963 C C . ILE A 1 239 ? -10.496 -6.636 -31.416 1.00 37.22 239 ILE A C 1
ATOM 1965 O O . ILE A 1 239 ? -10.287 -7.563 -32.198 1.00 37.22 239 ILE A O 1
ATOM 1969 N N . PRO A 1 240 ? -10.852 -6.857 -30.140 1.00 37.91 240 PRO A N 1
ATOM 1970 C CA . PRO A 1 240 ? -11.154 -8.202 -29.686 1.00 37.91 240 PRO A CA 1
ATOM 1971 C C . PRO A 1 240 ? -12.372 -8.701 -30.467 1.00 37.91 240 PRO A C 1
ATOM 1973 O O . PRO A 1 240 ? -13.448 -8.099 -30.400 1.00 37.91 240 PRO A O 1
ATOM 1976 N N . GLU A 1 241 ? -12.187 -9.779 -31.232 1.00 34.75 241 GLU A N 1
ATOM 1977 C CA . GLU A 1 241 ? -13.295 -10.553 -31.781 1.00 34.75 241 GLU A CA 1
ATOM 1978 C C . GLU A 1 241 ? -14.235 -10.917 -30.631 1.00 34.75 241 GLU A C 1
ATOM 1980 O O . GLU A 1 241 ? -13.802 -11.334 -29.552 1.00 34.75 241 GLU A O 1
ATOM 1985 N N . LYS A 1 242 ? -15.534 -10.688 -30.845 1.00 37.91 242 LYS A N 1
ATOM 1986 C CA . LYS A 1 242 ? -16.577 -11.107 -29.915 1.00 37.91 242 LYS A CA 1
ATOM 1987 C C . LYS A 1 242 ? -16.481 -12.623 -29.776 1.00 37.91 242 LYS A C 1
ATOM 1989 O O . LYS A 1 242 ? -16.904 -13.345 -30.669 1.00 37.91 242 LYS A O 1
ATOM 1994 N N . ALA A 1 243 ? -15.919 -13.089 -28.668 1.00 36.47 243 ALA A N 1
ATOM 1995 C CA . ALA A 1 243 ? -16.082 -14.469 -28.260 1.00 36.47 243 ALA A CA 1
ATOM 1996 C C . ALA A 1 243 ? -17.560 -14.675 -27.914 1.00 36.47 243 ALA A C 1
ATOM 1998 O O . ALA A 1 243 ? -18.107 -13.960 -27.067 1.00 36.47 243 ALA A O 1
ATOM 1999 N N . ASP A 1 244 ? -18.196 -15.619 -28.601 1.00 37.19 244 ASP A N 1
ATOM 2000 C CA . ASP A 1 244 ? -19.543 -16.078 -28.300 1.00 37.19 244 ASP A CA 1
ATOM 2001 C C . ASP A 1 244 ? -19.635 -16.480 -26.825 1.00 37.19 244 ASP A C 1
ATOM 2003 O O . ASP A 1 244 ? -18.902 -17.339 -26.329 1.00 37.19 244 ASP A O 1
ATOM 2007 N N . ALA A 1 245 ? -20.530 -15.807 -26.105 1.00 36.12 245 ALA A N 1
ATOM 2008 C CA . ALA A 1 245 ? -20.845 -16.132 -24.727 1.00 36.12 245 ALA A CA 1
ATOM 2009 C C . ALA A 1 245 ? -21.616 -17.463 -24.692 1.00 36.12 245 ALA A C 1
ATOM 2011 O O . ALA A 1 245 ? -22.661 -17.566 -25.340 1.00 36.12 245 ALA A O 1
ATOM 2012 N N . PRO A 1 246 ? -21.192 -18.468 -23.906 1.00 32.59 246 PRO A N 1
ATOM 2013 C CA . PRO A 1 246 ? -22.067 -19.582 -23.587 1.00 32.59 246 PRO A CA 1
ATOM 2014 C C . PRO A 1 246 ? -23.227 -19.057 -22.734 1.00 32.59 246 PRO A C 1
ATOM 2016 O O . PRO A 1 246 ? -23.013 -18.503 -21.652 1.00 32.59 246 PRO A O 1
ATOM 2019 N N . SER A 1 247 ? -24.462 -19.222 -23.215 1.00 36.50 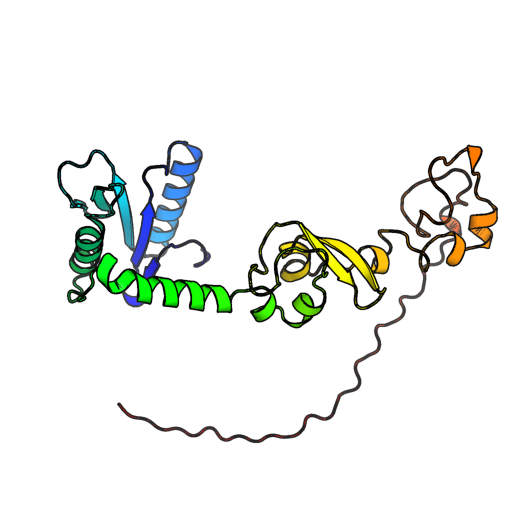247 SER A N 1
ATOM 2020 C CA . SER A 1 247 ? -25.661 -18.922 -22.437 1.00 36.50 247 SER A CA 1
ATOM 2021 C C . SER A 1 247 ? -25.744 -19.879 -21.248 1.00 36.50 247 SER A C 1
ATOM 2023 O O . SER A 1 247 ? -26.066 -21.056 -21.409 1.00 36.50 247 SER A O 1
ATOM 2025 N N . VAL A 1 248 ? -25.483 -19.380 -20.044 1.00 34.06 248 VAL A N 1
ATOM 2026 C CA . VAL A 1 248 ? -25.870 -20.070 -18.814 1.00 34.06 248 VAL A CA 1
ATOM 2027 C C . VAL A 1 248 ? -26.972 -19.251 -18.168 1.00 34.06 248 VAL A C 1
ATOM 2029 O O . VAL A 1 248 ? -26.735 -18.289 -17.442 1.00 34.06 248 VAL A O 1
ATOM 2032 N N . ILE A 1 249 ? -28.199 -19.650 -18.487 1.00 36.78 249 ILE A N 1
ATOM 2033 C CA . ILE A 1 249 ? -29.381 -19.359 -17.687 1.00 36.78 249 ILE A CA 1
ATOM 2034 C C . ILE A 1 249 ? -29.131 -19.977 -16.308 1.00 36.78 249 ILE A C 1
ATOM 2036 O O . ILE A 1 249 ? -28.927 -21.186 -16.198 1.00 36.78 249 ILE A O 1
ATOM 2040 N N . ARG A 1 250 ? -29.144 -19.163 -15.253 1.00 34.78 250 ARG A N 1
ATOM 2041 C CA . ARG A 1 250 ? -29.410 -19.649 -13.899 1.00 34.78 250 ARG A CA 1
ATOM 2042 C C . ARG A 1 250 ? -30.391 -18.713 -13.220 1.00 34.78 250 ARG A C 1
ATOM 2044 O O . ARG A 1 250 ? -30.185 -17.505 -13.143 1.00 34.78 250 ARG A O 1
ATOM 2051 N N . GLU A 1 251 ? -31.491 -19.333 -12.834 1.00 31.31 251 GLU A N 1
ATOM 2052 C CA . GLU A 1 251 ? -32.719 -18.754 -12.334 1.00 31.31 251 GLU A CA 1
ATOM 2053 C C . GLU A 1 251 ? -32.512 -18.055 -10.989 1.00 31.31 251 GLU A C 1
ATOM 2055 O O . GLU A 1 251 ? -31.784 -18.519 -10.112 1.00 31.31 251 GLU A O 1
ATOM 2060 N N . LEU A 1 252 ? -33.211 -16.934 -10.832 1.00 33.00 252 LEU A N 1
ATOM 2061 C CA . LEU A 1 252 ? -33.463 -16.291 -9.554 1.00 33.00 252 LEU A CA 1
ATOM 2062 C C . LEU A 1 252 ? -34.491 -17.131 -8.786 1.00 33.00 252 LEU A C 1
ATOM 2064 O O . LEU A 1 252 ? -35.695 -16.978 -8.986 1.00 33.00 252 LEU A O 1
ATOM 2068 N N . GLY A 1 253 ? -34.008 -18.005 -7.907 1.00 31.25 253 GLY A N 1
ATOM 2069 C CA . GLY A 1 253 ? -34.811 -18.609 -6.848 1.00 31.25 253 GLY A CA 1
ATOM 2070 C C . GLY A 1 253 ? -34.930 -17.640 -5.676 1.00 31.25 253 GLY A C 1
ATOM 2071 O O . GLY A 1 253 ? -33.961 -17.405 -4.959 1.00 31.25 253 GLY A O 1
ATOM 2072 N N . ARG A 1 254 ? -36.118 -17.051 -5.522 1.00 35.81 254 ARG A N 1
ATOM 2073 C CA . ARG A 1 254 ? -36.605 -16.497 -4.252 1.00 35.81 254 ARG A CA 1
ATOM 2074 C C . ARG A 1 254 ? -36.752 -17.649 -3.260 1.00 35.81 254 ARG A C 1
ATOM 2076 O O . ARG A 1 254 ? -37.141 -18.716 -3.704 1.00 35.81 254 ARG A O 1
ATOM 2083 N N . ASP A 1 255 ? -36.456 -17.383 -1.991 1.00 32.25 255 ASP A N 1
ATOM 2084 C CA . ASP A 1 255 ? -37.098 -17.898 -0.762 1.00 32.25 255 ASP A CA 1
ATOM 2085 C C . ASP A 1 255 ? -36.256 -17.325 0.402 1.00 32.25 255 ASP A C 1
ATOM 2087 O O . ASP A 1 255 ? -35.047 -17.520 0.446 1.00 32.25 255 ASP A O 1
ATOM 2091 N N . ALA A 1 256 ? -36.695 -16.321 1.165 1.00 30.80 256 ALA A N 1
ATOM 2092 C CA . ALA A 1 256 ? -37.733 -16.314 2.198 1.00 30.80 256 ALA A CA 1
ATOM 2093 C C . ALA A 1 256 ? -37.433 -17.226 3.411 1.00 30.80 256 ALA A C 1
ATOM 2095 O O . ALA A 1 256 ? -37.426 -18.444 3.292 1.00 30.80 256 ALA A O 1
ATOM 2096 N N . ALA A 1 257 ? -37.355 -16.561 4.575 1.00 33.34 257 ALA A N 1
ATOM 2097 C CA . ALA A 1 257 ? -37.653 -17.023 5.937 1.00 33.34 257 ALA A CA 1
ATOM 2098 C C . ALA A 1 257 ? -36.503 -17.487 6.869 1.00 33.34 257 ALA A C 1
ATOM 2100 O O . ALA A 1 257 ? -35.804 -18.457 6.590 1.00 33.34 257 ALA A O 1
ATOM 2101 N N . TRP A 1 258 ? -36.505 -16.813 8.036 1.00 36.81 258 TRP A N 1
ATOM 2102 C CA . TRP A 1 258 ? -35.844 -17.034 9.338 1.00 36.81 258 TRP A CA 1
ATOM 2103 C C . TRP A 1 258 ? -34.422 -16.501 9.525 1.00 36.81 258 TRP A C 1
ATOM 2105 O O . TRP A 1 258 ? -33.453 -17.128 9.051 1.00 36.81 258 TRP A O 1
#